Protein AF-A0AAD4LM18-F1 (afdb_monomer_lite)

Radius of gyration: 27.92 Å; chains: 1; bounding box: 75×80×88 Å

Organism: NCBI:txid416441

Sequence (311 aa):
MSSRINIARPQGPSYSPDPHGIGNSRPSATGYRAADPENPVEKLRYYAKQVEDYAEIYSQPLRPYLPAIGRFLIIVTFLEDSLRIATQWGDQLWYLHRHRSFPRGISHIFLILNVITMLVASGAVVAKRHTEYAVAGLLAVVIVQGFGYGLIFDMTFFLRNLSVIGGLFMVFSDSMISRKKLFAGIPSISENDRRKYFLLTGRVLLIFLFLGFIFQGSWSIGRAFLSLFGLVACVMVAVGFKAKWSASILVITLSIFNVAVNNWWSVHSAHPARDFLKYDFFQTLSIVGGLILLVNMGPGGLSVDEKKKTF

Structure (mmCIF, N/CA/C/O backbone):
data_AF-A0AAD4LM18-F1
#
_entry.id   AF-A0AAD4LM18-F1
#
loop_
_atom_site.group_PDB
_atom_site.id
_atom_site.type_symbol
_atom_site.label_atom_id
_atom_site.label_alt_id
_atom_site.label_comp_id
_atom_site.label_asym_id
_atom_site.label_entity_id
_atom_site.label_seq_id
_atom_site.pdbx_PDB_ins_code
_atom_site.Cartn_x
_atom_site.Cartn_y
_atom_site.Cartn_z
_atom_site.occupancy
_atom_site.B_iso_or_equiv
_atom_site.auth_seq_id
_atom_site.auth_comp_id
_atom_site.auth_asym_id
_atom_site.auth_atom_id
_atom_site.pdbx_PDB_model_num
ATOM 1 N N . MET A 1 1 ? -26.783 -58.193 55.916 1.00 43.88 1 MET A N 1
ATOM 2 C CA . MET A 1 1 ? -27.642 -57.185 55.259 1.00 43.88 1 MET A CA 1
ATOM 3 C C . MET A 1 1 ? -27.986 -56.126 56.295 1.00 43.88 1 MET A C 1
ATOM 5 O O . MET A 1 1 ? -28.664 -56.452 57.254 1.00 43.88 1 MET A O 1
ATOM 9 N N . SER A 1 2 ? -27.431 -54.916 56.180 1.00 40.69 2 SER A N 1
ATOM 10 C CA . SER A 1 2 ? -27.691 -53.809 57.113 1.00 40.69 2 SER A CA 1
ATOM 11 C C . SER A 1 2 ? -28.139 -52.599 56.298 1.00 40.69 2 SER A C 1
ATOM 13 O O . SER A 1 2 ? -27.349 -51.991 55.577 1.00 40.69 2 SER A O 1
ATOM 15 N N . SER A 1 3 ? -29.442 -52.334 56.333 1.00 41.38 3 SER A N 1
ATOM 16 C CA . SER A 1 3 ? -30.109 -51.220 55.667 1.00 41.38 3 SER A CA 1
ATOM 17 C C . SER A 1 3 ? -29.884 -49.937 56.468 1.00 41.38 3 SER A C 1
ATOM 19 O O . SER A 1 3 ? -30.432 -49.781 57.560 1.00 41.38 3 SER A O 1
ATOM 21 N N . ARG A 1 4 ? -29.081 -49.009 55.938 1.00 46.59 4 ARG A N 1
ATOM 22 C CA . ARG A 1 4 ? -28.932 -47.667 56.515 1.00 46.59 4 ARG A CA 1
ATOM 23 C C . ARG A 1 4 ? -30.137 -46.807 56.127 1.00 46.59 4 ARG A C 1
ATOM 25 O O . ARG A 1 4 ? -30.371 -46.549 54.952 1.00 46.59 4 ARG A O 1
ATOM 32 N N . ILE A 1 5 ? -30.891 -46.397 57.140 1.00 47.88 5 ILE A N 1
ATOM 33 C CA . ILE A 1 5 ? -32.038 -45.489 57.064 1.00 47.88 5 ILE A CA 1
ATOM 34 C C . ILE A 1 5 ? -31.515 -44.070 56.802 1.00 47.88 5 ILE A C 1
ATOM 36 O O . ILE A 1 5 ? -30.679 -43.569 57.553 1.00 47.88 5 ILE A O 1
ATOM 40 N N . ASN A 1 6 ? -31.995 -43.434 55.733 1.00 41.38 6 ASN A N 1
ATOM 41 C CA . ASN A 1 6 ? -31.645 -42.065 55.356 1.00 41.38 6 ASN A CA 1
ATOM 42 C C . ASN A 1 6 ? -32.705 -41.115 55.945 1.00 41.38 6 ASN A C 1
ATOM 44 O O . ASN A 1 6 ? -33.840 -41.081 55.474 1.00 41.38 6 ASN A O 1
ATOM 48 N N . ILE A 1 7 ? -32.364 -40.384 57.009 1.00 47.44 7 ILE A N 1
ATOM 49 C CA . ILE A 1 7 ? -33.263 -39.414 57.653 1.00 47.44 7 ILE A CA 1
ATOM 50 C C . ILE A 1 7 ? -33.168 -38.093 56.880 1.00 47.44 7 ILE A C 1
ATOM 52 O O . ILE A 1 7 ? -32.186 -37.361 56.995 1.00 47.44 7 ILE A O 1
ATOM 56 N N . ALA A 1 8 ? -34.186 -37.794 56.072 1.00 47.31 8 ALA A N 1
ATOM 57 C CA . ALA A 1 8 ? -34.329 -36.505 55.404 1.00 47.31 8 ALA A CA 1
ATOM 58 C C . ALA A 1 8 ? -34.698 -35.420 56.431 1.00 47.31 8 ALA A C 1
ATOM 60 O O . ALA A 1 8 ? -35.692 -35.531 57.147 1.00 47.31 8 ALA A O 1
ATOM 61 N N . ARG A 1 9 ? -33.885 -34.363 56.512 1.00 47.44 9 ARG A N 1
ATOM 62 C CA . ARG A 1 9 ? -34.144 -33.183 57.349 1.00 47.44 9 ARG A CA 1
ATOM 63 C C . ARG A 1 9 ? -35.224 -32.314 56.677 1.00 47.44 9 ARG A C 1
ATOM 65 O O . ARG A 1 9 ? -35.107 -32.085 55.472 1.00 47.44 9 ARG A O 1
ATOM 72 N N . PRO A 1 10 ? -36.242 -31.805 57.396 1.00 44.94 10 PRO A N 1
ATOM 73 C CA . PRO A 1 10 ? -37.250 -30.941 56.790 1.00 44.94 10 PRO A CA 1
ATOM 74 C C . PRO A 1 10 ? -36.626 -29.612 56.342 1.00 44.94 10 PRO A C 1
ATOM 76 O O . PRO A 1 10 ? -35.881 -28.982 57.095 1.00 44.94 10 PRO A O 1
ATOM 79 N N . GLN A 1 11 ? -36.919 -29.198 55.105 1.00 51.12 11 GLN A N 1
ATOM 80 C CA . GLN A 1 11 ? -36.594 -27.860 54.614 1.00 51.12 11 GLN A CA 1
ATOM 81 C C . GLN A 1 11 ? -37.448 -26.834 55.371 1.00 51.12 11 GLN A C 1
ATOM 83 O O . GLN A 1 11 ? -38.664 -26.988 55.473 1.00 51.12 11 GLN A O 1
ATOM 88 N N . GLY A 1 12 ? -36.801 -25.817 55.946 1.00 44.47 12 GLY A N 1
ATOM 89 C CA . GLY A 1 12 ? -37.483 -24.727 56.645 1.00 44.47 12 GLY A CA 1
ATOM 90 C C . GLY A 1 12 ? -38.334 -23.875 55.691 1.00 44.47 12 GLY A C 1
ATOM 91 O O . GLY A 1 12 ? -38.066 -23.857 54.489 1.00 44.47 12 GLY A O 1
ATOM 92 N N . PRO A 1 13 ? -39.356 -23.169 56.201 1.00 45.38 13 PRO A N 1
ATOM 93 C CA . PRO A 1 13 ? -40.290 -22.424 55.367 1.00 45.38 13 PRO A CA 1
ATOM 94 C C . PRO A 1 13 ? -39.586 -21.268 54.644 1.00 45.38 13 PRO A C 1
ATOM 96 O O . PRO A 1 13 ? -39.055 -20.349 55.266 1.00 45.38 13 PRO A O 1
ATOM 99 N N . SER A 1 14 ? -39.601 -21.314 53.312 1.00 51.94 14 SER A N 1
ATOM 100 C CA . SER A 1 14 ? -39.223 -20.201 52.444 1.00 51.94 14 SER A CA 1
ATOM 101 C C . SER A 1 14 ? -40.264 -19.088 52.563 1.00 51.94 14 SER A C 1
ATOM 103 O O . SER A 1 14 ? -41.433 -19.290 52.234 1.00 51.94 14 SER A O 1
ATOM 105 N N . TYR A 1 15 ? -39.843 -17.916 53.032 1.00 51.38 15 TYR A N 1
ATOM 106 C CA . TYR A 1 15 ? -40.671 -16.713 53.084 1.00 51.38 15 TYR A CA 1
ATOM 107 C C . TYR A 1 15 ? -41.089 -16.300 51.661 1.00 51.38 15 TYR A C 1
ATOM 109 O O . TYR A 1 15 ? -40.235 -15.982 50.834 1.00 51.38 15 TYR A O 1
ATOM 117 N N . SER A 1 16 ? -42.394 -16.330 51.371 1.00 55.28 16 SER A N 1
ATOM 118 C CA . SER A 1 16 ? -42.977 -15.846 50.113 1.00 55.28 16 SER A CA 1
ATOM 119 C C . SER A 1 16 ? -43.571 -14.451 50.347 1.00 55.28 16 SER A C 1
ATOM 121 O O . SER A 1 16 ? -44.466 -14.332 51.186 1.00 55.28 16 SER A O 1
ATOM 123 N N . PRO A 1 17 ? -43.097 -13.390 49.668 1.00 51.31 17 PRO A N 1
ATOM 124 C CA . PRO A 1 17 ? -43.467 -12.014 50.000 1.00 51.31 17 PRO A CA 1
ATOM 125 C C . PRO A 1 17 ? -44.806 -11.538 49.407 1.00 51.31 17 PRO A C 1
ATOM 127 O O . PRO A 1 17 ? -45.109 -10.355 49.519 1.00 51.31 17 PRO A O 1
ATOM 130 N N . ASP A 1 18 ? -45.622 -12.406 48.799 1.00 56.25 18 ASP A N 1
ATOM 131 C CA . ASP A 1 18 ? -46.911 -11.996 48.220 1.00 56.25 18 ASP A CA 1
ATOM 132 C C . ASP A 1 18 ? -48.030 -13.023 48.501 1.00 56.25 18 ASP A C 1
ATOM 134 O O . ASP A 1 18 ? -48.165 -14.011 47.775 1.00 56.25 18 ASP A O 1
ATOM 138 N N . PRO A 1 19 ? -48.840 -12.828 49.561 1.00 57.47 19 PRO A N 1
ATOM 139 C CA . PRO A 1 19 ? -49.933 -13.735 49.921 1.00 57.47 19 PRO A CA 1
ATOM 140 C C . PRO A 1 19 ? -51.168 -13.616 49.017 1.00 57.47 19 PRO A C 1
ATOM 142 O O . PRO A 1 19 ? -52.079 -14.434 49.137 1.00 57.47 19 PRO A O 1
ATOM 145 N N . HIS A 1 20 ? -51.240 -12.599 48.148 1.00 56.19 20 HIS A N 1
ATOM 146 C CA . HIS A 1 20 ? -52.456 -12.286 47.391 1.00 56.19 20 HIS A CA 1
ATOM 147 C C . HIS A 1 20 ? -52.293 -12.347 45.869 1.00 56.19 20 HIS A C 1
ATOM 149 O O . HIS A 1 20 ? -53.289 -12.218 45.164 1.00 56.19 20 HIS A O 1
ATOM 155 N N . GLY A 1 21 ? -51.097 -12.629 45.344 1.00 56.25 21 GLY A N 1
ATOM 156 C CA . GLY A 1 21 ? -50.918 -13.027 43.941 1.00 56.25 21 GLY A CA 1
ATOM 157 C C . GLY A 1 21 ? -51.318 -11.961 42.913 1.00 56.25 21 GLY A C 1
ATOM 158 O O . GLY A 1 21 ? -51.661 -12.303 41.783 1.00 56.25 21 GLY A O 1
ATOM 159 N N . ILE A 1 22 ? -51.278 -10.679 43.294 1.00 53.12 22 ILE A N 1
ATOM 160 C CA . ILE A 1 22 ? -51.547 -9.536 42.400 1.00 53.12 22 ILE A CA 1
ATOM 161 C C . ILE A 1 22 ? -50.226 -8.946 41.851 1.00 53.12 22 ILE A C 1
ATOM 163 O O . ILE A 1 22 ? -50.228 -8.106 40.951 1.00 53.12 22 ILE A O 1
ATOM 167 N N . GLY A 1 23 ? -49.067 -9.429 42.314 1.00 43.22 23 GLY A N 1
ATOM 168 C CA . GLY A 1 23 ? -47.763 -9.119 41.737 1.00 43.22 23 GLY A CA 1
ATOM 169 C C . GLY A 1 23 ? -47.544 -9.801 40.384 1.00 43.22 23 GLY A C 1
ATOM 170 O O . GLY A 1 23 ? -47.374 -11.013 40.296 1.00 43.22 23 GLY A O 1
ATOM 171 N N . ASN A 1 24 ? -47.507 -9.003 39.318 1.00 42.41 24 ASN A N 1
ATOM 172 C CA . ASN A 1 24 ? -47.131 -9.396 37.960 1.00 42.41 24 ASN A CA 1
ATOM 173 C C . ASN A 1 24 ? -45.793 -10.169 37.952 1.00 42.41 24 ASN A C 1
ATOM 175 O O . ASN A 1 24 ? -44.718 -9.568 37.975 1.00 42.41 24 ASN A O 1
ATOM 179 N N . SER A 1 25 ? -45.846 -11.499 37.891 1.00 45.56 25 SER A N 1
ATOM 180 C CA . SER A 1 25 ? -44.688 -12.392 37.794 1.00 45.56 25 SER A CA 1
ATOM 181 C C . SER A 1 25 ? -44.131 -12.413 36.369 1.00 45.56 25 SER A C 1
ATOM 183 O O . SER A 1 25 ? -44.039 -13.444 35.707 1.00 45.56 25 SER A O 1
ATOM 185 N N . ARG A 1 26 ? -43.706 -11.246 35.880 1.00 39.38 26 ARG A N 1
ATOM 186 C CA . ARG A 1 26 ? -42.688 -11.202 34.833 1.00 39.38 26 ARG A CA 1
ATOM 187 C C . ARG A 1 26 ? -41.338 -11.342 35.526 1.00 39.38 26 ARG A C 1
ATOM 189 O O . ARG A 1 26 ? -40.987 -10.456 36.304 1.00 39.38 26 ARG A O 1
ATOM 196 N N . PRO A 1 27 ? -40.565 -12.409 35.259 1.00 43.59 27 PRO A N 1
ATOM 197 C CA . PRO A 1 27 ? -39.180 -12.438 35.682 1.00 43.59 27 PRO A CA 1
ATOM 198 C C . PRO A 1 27 ? -38.508 -11.230 35.035 1.00 43.59 27 PRO A C 1
ATOM 200 O O . PRO A 1 27 ? -38.471 -11.108 33.808 1.00 43.59 27 PRO A O 1
ATOM 203 N N . SER A 1 28 ? -38.016 -10.312 35.855 1.00 39.72 28 SER A N 1
ATOM 204 C CA . SER A 1 28 ? -37.068 -9.296 35.436 1.00 39.72 28 SER A CA 1
ATOM 205 C C . SER A 1 28 ? -35.831 -10.021 34.904 1.00 39.72 28 SER A C 1
ATOM 207 O O . SER A 1 28 ? -34.915 -10.380 35.639 1.00 39.72 28 SER A O 1
ATOM 209 N N . ALA A 1 29 ? -35.810 -10.269 33.593 1.00 41.50 29 ALA A N 1
ATOM 210 C CA . ALA A 1 29 ? -34.705 -10.868 32.846 1.00 41.50 29 ALA A CA 1
ATOM 211 C C . ALA A 1 29 ? -33.506 -9.907 32.706 1.00 41.50 29 ALA A C 1
ATOM 213 O O . ALA A 1 29 ? -32.844 -9.841 31.677 1.00 41.50 29 ALA A O 1
ATOM 214 N N . THR A 1 30 ? -33.220 -9.156 33.763 1.00 44.81 30 THR A N 1
ATOM 215 C CA . THR A 1 30 ? -32.031 -8.324 33.943 1.00 44.81 30 THR A CA 1
ATOM 216 C C . THR A 1 30 ? -31.405 -8.673 35.284 1.00 44.81 30 THR A C 1
ATOM 218 O O . THR A 1 30 ? -31.099 -7.817 36.108 1.00 44.81 30 THR A O 1
ATOM 221 N N . GLY A 1 31 ? -31.220 -9.972 35.512 1.00 39.19 31 GLY A N 1
ATOM 222 C CA . GLY A 1 31 ? -30.202 -10.431 36.435 1.00 39.19 31 GLY A CA 1
ATOM 223 C C . GLY A 1 31 ? -28.852 -10.140 35.797 1.00 39.19 31 GLY A C 1
ATOM 224 O O . GLY A 1 31 ? -28.438 -10.842 34.875 1.00 39.19 31 GLY A O 1
ATOM 225 N N . TYR A 1 32 ? -28.158 -9.113 36.284 1.00 45.22 32 TYR A N 1
ATOM 226 C CA . TYR A 1 32 ? -26.702 -9.121 36.242 1.00 45.22 32 TYR A CA 1
ATOM 227 C C . TYR A 1 32 ? -26.264 -10.379 36.995 1.00 45.22 32 TYR A C 1
ATOM 229 O O . TYR A 1 32 ? -26.165 -10.389 38.219 1.00 45.22 32 TYR A O 1
ATOM 237 N N . ARG A 1 33 ? -26.102 -11.482 36.259 1.00 52.88 33 ARG A N 1
ATOM 238 C CA . ARG A 1 33 ? -25.494 -12.701 36.775 1.00 52.88 33 ARG A CA 1
ATOM 239 C C . ARG A 1 33 ? -24.094 -12.294 37.219 1.00 52.88 33 ARG A C 1
ATOM 241 O O . ARG A 1 33 ? -23.303 -11.846 36.390 1.00 52.88 33 ARG A O 1
ATOM 248 N N . ALA A 1 34 ? -23.833 -12.355 38.524 1.00 55.03 34 ALA A N 1
ATOM 249 C CA . ALA A 1 34 ? -22.483 -12.198 39.043 1.00 55.03 34 ALA A CA 1
ATOM 250 C C . ALA A 1 34 ? -21.591 -13.195 38.295 1.00 55.03 34 ALA A C 1
ATOM 252 O O . ALA A 1 34 ? -21.984 -14.354 38.145 1.00 55.03 34 ALA A O 1
ATOM 253 N N . ALA A 1 35 ? -20.471 -12.708 37.753 1.00 49.84 35 ALA A N 1
ATOM 254 C CA . ALA A 1 35 ? -19.548 -13.523 36.974 1.00 49.84 35 ALA A CA 1
ATOM 255 C C . ALA A 1 35 ? -19.186 -14.772 37.783 1.00 49.84 35 ALA A C 1
ATOM 257 O O . ALA A 1 35 ? -18.762 -14.658 38.933 1.00 49.84 35 ALA A O 1
ATOM 258 N N . ASP A 1 36 ? -19.411 -15.939 37.195 1.00 57.53 36 ASP A N 1
ATOM 259 C CA . ASP A 1 36 ? -19.090 -17.227 37.779 1.00 57.53 36 ASP A CA 1
ATOM 260 C C . ASP A 1 36 ? -17.569 -17.420 37.652 1.00 57.53 36 ASP A C 1
ATOM 262 O O . ASP A 1 36 ? -17.056 -17.603 36.538 1.00 57.53 36 ASP A O 1
ATOM 266 N N . PRO A 1 37 ? -16.805 -17.333 38.757 1.00 60.66 37 PRO A N 1
ATOM 267 C CA . PRO A 1 37 ? -15.346 -17.316 38.714 1.00 60.66 37 PRO A CA 1
ATOM 268 C C . PRO A 1 37 ? -14.737 -18.633 38.209 1.00 60.66 37 PRO A C 1
ATOM 270 O O . PRO A 1 37 ? -13.526 -18.685 37.976 1.00 60.66 37 PRO A O 1
ATOM 273 N N . GLU A 1 38 ? -15.533 -19.685 38.002 1.00 64.69 38 GLU A N 1
ATOM 274 C CA . GLU A 1 38 ? -15.064 -20.991 37.531 1.00 64.69 38 GLU A CA 1
ATOM 275 C C . GLU A 1 38 ? -15.365 -21.270 36.050 1.00 64.69 38 GLU A C 1
ATOM 277 O O . GLU A 1 38 ? -14.834 -22.230 35.488 1.00 64.69 38 GLU A O 1
ATOM 282 N N . ASN A 1 39 ? -16.130 -20.414 35.360 1.00 76.12 39 ASN A N 1
ATOM 283 C CA . ASN A 1 39 ? -16.463 -20.653 33.958 1.00 76.12 39 ASN A CA 1
ATOM 284 C C . ASN A 1 39 ? -15.296 -20.243 33.024 1.00 76.12 39 ASN A C 1
ATOM 286 O O . ASN A 1 39 ? -14.951 -19.056 32.943 1.00 76.12 39 ASN A O 1
ATOM 290 N N . PRO A 1 40 ? -14.686 -21.177 32.262 1.00 73.81 40 PRO A N 1
ATOM 291 C CA . PRO A 1 40 ? -13.537 -20.877 31.400 1.00 73.81 40 PRO A CA 1
ATOM 292 C C . PRO A 1 40 ? -13.864 -19.845 30.311 1.00 73.81 40 PRO A C 1
ATOM 294 O O . PRO A 1 40 ? -12.996 -19.070 29.905 1.00 73.81 40 PRO A O 1
ATOM 297 N N . VAL A 1 41 ? -15.126 -19.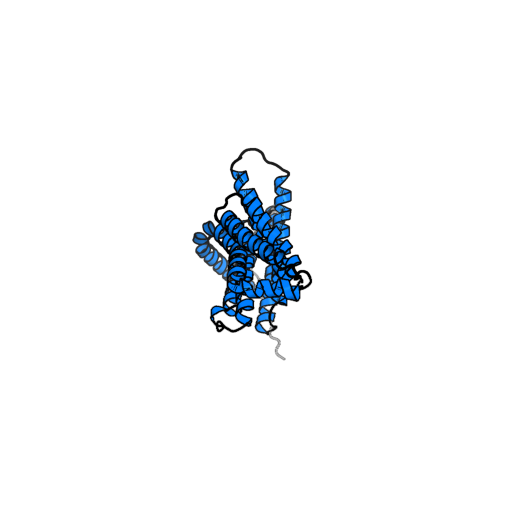777 29.873 1.00 75.75 41 VAL A N 1
ATOM 298 C CA . VAL A 1 41 ? -15.585 -18.798 28.880 1.00 75.75 41 VAL A CA 1
ATOM 299 C C . VAL A 1 41 ? -15.641 -17.389 29.474 1.00 75.75 41 VAL A C 1
ATOM 301 O O . VAL A 1 41 ? -15.335 -16.419 28.780 1.00 75.75 41 VAL A O 1
ATOM 304 N N . GLU A 1 42 ? -15.992 -17.248 30.752 1.00 76.50 42 GLU A N 1
ATOM 305 C CA . GLU A 1 42 ? -16.042 -15.943 31.422 1.00 76.50 42 GLU A CA 1
ATOM 306 C C . GLU A 1 42 ? -14.645 -15.420 31.756 1.00 76.50 42 GLU A C 1
ATOM 308 O O . GLU A 1 42 ? -14.382 -14.238 31.532 1.00 76.50 42 GLU A O 1
ATOM 313 N N . LYS A 1 43 ? -13.708 -16.299 32.140 1.00 78.31 43 LYS A N 1
ATOM 314 C CA . LYS A 1 43 ? -12.282 -15.940 32.245 1.00 78.31 43 LYS A CA 1
ATOM 315 C C . LYS A 1 43 ? -11.722 -15.456 30.911 1.00 78.31 43 LYS A C 1
ATOM 317 O O . LYS A 1 43 ? -11.108 -14.394 30.860 1.00 78.31 43 LYS A O 1
ATOM 322 N N . LEU A 1 44 ? -11.982 -16.179 29.817 1.00 76.00 44 LEU A N 1
ATOM 323 C CA . LEU A 1 44 ? -11.574 -15.757 28.471 1.00 76.00 44 LEU A CA 1
ATOM 324 C C . LEU A 1 44 ? -12.161 -14.392 28.093 1.00 76.00 44 LEU A C 1
ATOM 326 O O . LEU A 1 44 ? -11.454 -13.561 27.530 1.00 76.00 44 LEU A O 1
ATOM 330 N N . ARG A 1 45 ? -13.430 -14.131 28.431 1.00 74.94 45 ARG A N 1
ATOM 331 C CA . ARG A 1 45 ? -14.062 -12.821 28.205 1.00 74.94 45 ARG A CA 1
ATOM 332 C C . ARG A 1 45 ? -13.430 -11.719 29.049 1.00 74.94 45 ARG A C 1
ATOM 334 O O . ARG A 1 45 ? -13.241 -10.623 28.531 1.00 74.94 45 ARG A O 1
ATOM 341 N N . TYR A 1 46 ? -13.103 -12.000 30.308 1.00 78.94 46 TYR A N 1
ATOM 342 C CA . TYR A 1 46 ? -12.437 -11.053 31.197 1.00 78.94 46 TYR A CA 1
ATOM 343 C C . TYR A 1 46 ? -11.047 -10.678 30.671 1.00 78.94 46 TYR A C 1
ATOM 345 O O . TYR A 1 46 ? -10.774 -9.495 30.484 1.00 78.94 46 TYR A O 1
ATOM 353 N N . TYR A 1 47 ? -10.213 -11.666 30.329 1.00 78.38 47 TYR A N 1
ATOM 354 C CA . TYR A 1 47 ? -8.898 -11.413 29.733 1.00 78.38 47 TYR A CA 1
ATOM 355 C C . TYR A 1 47 ? -9.004 -10.698 28.385 1.00 78.38 47 TYR A C 1
ATOM 357 O O . TYR A 1 47 ? -8.257 -9.757 28.135 1.00 78.38 47 TYR A O 1
ATOM 365 N N . ALA A 1 48 ? -9.957 -11.089 27.531 1.00 75.69 48 ALA A N 1
ATOM 366 C CA . ALA A 1 48 ? -10.191 -10.406 26.262 1.00 75.69 48 ALA A CA 1
ATOM 367 C C . ALA A 1 48 ? -10.554 -8.930 26.471 1.00 75.69 48 ALA A C 1
ATOM 369 O O . ALA A 1 48 ? -10.021 -8.081 25.764 1.00 75.69 48 ALA A O 1
ATOM 370 N N . LYS A 1 49 ? -11.405 -8.626 27.462 1.00 78.62 49 LYS A N 1
ATOM 371 C CA . LYS A 1 49 ? -11.783 -7.252 27.813 1.00 78.62 49 LYS A CA 1
ATOM 372 C C . LYS A 1 49 ? -10.599 -6.461 28.369 1.00 78.62 49 LYS A C 1
ATOM 374 O O . LYS A 1 49 ? -10.391 -5.326 27.973 1.00 78.62 49 LYS A O 1
ATOM 379 N N . GLN A 1 50 ? -9.787 -7.081 29.221 1.00 81.06 50 GLN A N 1
ATOM 380 C CA . GLN A 1 50 ? -8.600 -6.448 29.788 1.00 81.06 50 GLN A CA 1
ATOM 381 C C . GLN A 1 50 ? -7.566 -6.097 28.704 1.00 81.06 50 GLN A C 1
ATOM 383 O O . GLN A 1 50 ? -7.019 -4.996 28.691 1.00 81.06 50 GLN A O 1
ATOM 388 N N . VAL A 1 51 ? -7.328 -7.009 27.756 1.00 78.12 51 VAL A N 1
ATOM 389 C CA . VAL A 1 51 ? -6.492 -6.744 26.574 1.00 78.12 51 VAL A CA 1
ATOM 390 C C . VAL A 1 51 ? -7.103 -5.636 25.712 1.00 78.12 51 VAL A C 1
ATOM 392 O O . VAL A 1 51 ? -6.366 -4.806 25.180 1.00 78.12 51 VAL A O 1
ATOM 395 N N . GLU A 1 52 ? -8.432 -5.598 25.598 1.00 70.94 52 GLU A N 1
ATOM 396 C CA . GLU A 1 52 ? -9.157 -4.550 24.879 1.00 70.94 52 GLU A CA 1
ATOM 397 C C . GLU A 1 52 ? -8.950 -3.166 25.515 1.00 70.94 52 GLU A C 1
ATOM 399 O O . GLU A 1 52 ? -8.559 -2.226 24.820 1.00 70.94 52 GLU A O 1
ATOM 404 N N . ASP A 1 53 ? -9.069 -3.064 26.837 1.00 78.50 53 ASP A N 1
ATOM 405 C CA . ASP A 1 53 ? -8.854 -1.819 27.575 1.00 78.50 53 ASP A CA 1
ATOM 406 C C . ASP A 1 53 ? -7.400 -1.323 27.435 1.00 78.50 53 ASP A C 1
ATOM 408 O O . ASP A 1 53 ? -7.160 -0.145 27.154 1.00 78.50 53 ASP A O 1
ATOM 412 N N . TYR A 1 54 ? -6.410 -2.220 27.539 1.00 78.44 54 TYR A N 1
ATOM 413 C CA . TYR A 1 54 ? -5.003 -1.854 27.337 1.00 78.44 54 TYR A CA 1
ATOM 414 C C . TYR A 1 54 ? -4.723 -1.387 25.909 1.00 78.44 54 TYR A C 1
ATOM 416 O O . TYR A 1 54 ? -4.092 -0.347 25.706 1.00 78.44 54 TYR A O 1
ATOM 424 N N . ALA A 1 55 ? -5.196 -2.124 24.905 1.00 69.94 55 ALA A N 1
ATOM 425 C CA . ALA A 1 55 ? -5.006 -1.740 23.514 1.00 69.94 55 ALA A CA 1
ATOM 426 C C . ALA A 1 55 ? -5.702 -0.406 23.190 1.00 69.94 55 ALA A C 1
ATOM 428 O O . ALA A 1 55 ? -5.158 0.391 22.422 1.00 69.94 55 ALA A O 1
ATOM 429 N N . GLU A 1 56 ? -6.850 -0.104 23.806 1.00 73.12 56 GLU A N 1
ATOM 430 C CA . GLU A 1 56 ? -7.493 1.203 23.681 1.00 73.12 56 GLU A CA 1
ATOM 431 C C . GLU A 1 56 ? -6.595 2.318 24.233 1.00 73.12 56 GLU A C 1
ATOM 433 O O . GLU A 1 56 ? -6.316 3.263 23.487 1.00 73.12 56 GLU A O 1
ATOM 438 N N . ILE A 1 57 ? -6.066 2.167 25.452 1.00 78.56 57 ILE A N 1
ATOM 439 C CA . ILE A 1 57 ? -5.155 3.132 26.093 1.00 78.56 57 ILE A CA 1
ATOM 440 C C . ILE A 1 57 ? -3.927 3.403 25.213 1.00 78.56 57 ILE A C 1
ATOM 442 O O . ILE A 1 57 ? -3.630 4.559 24.907 1.00 78.56 57 ILE A O 1
ATOM 446 N N . TYR A 1 58 ? -3.251 2.355 24.733 1.00 75.50 58 TYR A N 1
ATOM 447 C CA . TYR A 1 58 ? -2.057 2.515 23.895 1.00 75.50 58 TYR A CA 1
ATOM 448 C C . TYR A 1 58 ? -2.370 3.050 22.489 1.00 75.50 58 TYR A C 1
ATOM 450 O O . TYR A 1 58 ? -1.531 3.713 21.877 1.00 75.50 58 TYR A O 1
ATOM 458 N N . SER A 1 59 ? -3.577 2.810 21.966 1.00 69.50 59 SER A N 1
ATOM 459 C CA . SER A 1 59 ? -3.980 3.311 20.645 1.00 69.50 59 SER A CA 1
ATOM 460 C C . SER A 1 59 ? -4.323 4.804 20.633 1.00 69.50 59 SER A C 1
ATOM 462 O O . SER A 1 59 ? -4.195 5.435 19.583 1.00 69.50 59 SER A O 1
ATOM 464 N N . GLN A 1 60 ? -4.757 5.384 21.761 1.00 74.38 60 GLN A N 1
ATOM 465 C CA . GLN A 1 60 ? -5.208 6.781 21.848 1.00 74.38 60 GLN A CA 1
ATOM 466 C C . GLN A 1 60 ? -4.238 7.810 21.236 1.00 74.38 60 GLN A C 1
ATOM 468 O O . GLN A 1 60 ? -4.695 8.590 20.396 1.00 74.38 60 GLN A O 1
ATOM 473 N N . PRO A 1 61 ? -2.929 7.814 21.554 1.00 79.31 61 PRO A N 1
ATOM 474 C CA . PRO A 1 61 ? -1.990 8.783 20.981 1.00 79.31 61 PRO A CA 1
ATOM 475 C C . PRO A 1 61 ? -1.749 8.591 19.476 1.00 79.31 61 PRO A C 1
ATOM 477 O O . PRO A 1 61 ? -1.436 9.547 18.768 1.00 79.31 61 PRO A O 1
ATOM 480 N N . LEU A 1 62 ? -1.926 7.372 18.958 1.00 74.19 62 LEU A N 1
ATOM 481 C CA . LEU A 1 62 ? -1.747 7.052 17.539 1.00 74.19 62 LEU A CA 1
ATOM 482 C C . LEU A 1 62 ? -2.972 7.417 16.688 1.00 74.19 62 LEU A C 1
ATOM 484 O O . LEU A 1 62 ? -2.815 7.710 15.499 1.00 74.19 62 LEU A O 1
ATOM 488 N N . ARG A 1 63 ? -4.181 7.446 17.275 1.00 75.19 63 ARG A N 1
ATOM 489 C CA . ARG A 1 63 ? -5.462 7.679 16.570 1.00 75.19 63 ARG A CA 1
ATOM 490 C C . ARG A 1 63 ? -5.462 8.883 15.615 1.00 75.19 63 ARG A C 1
ATOM 492 O O . ARG A 1 63 ? -5.938 8.703 14.491 1.00 75.19 63 ARG A O 1
ATOM 499 N N . PRO A 1 64 ? -4.934 10.069 15.980 1.00 80.88 64 PRO A N 1
ATOM 500 C CA . PRO A 1 64 ? -4.928 11.231 15.087 1.00 80.88 64 PRO A CA 1
ATOM 501 C C . PRO A 1 64 ? -4.088 11.021 13.819 1.00 80.88 64 PRO A C 1
ATOM 503 O O . PRO A 1 64 ? -4.406 11.568 12.764 1.00 80.88 64 PRO A O 1
ATOM 506 N N . TYR A 1 65 ? -3.041 10.198 13.908 1.00 82.50 65 TYR A N 1
ATOM 507 C CA . TYR A 1 65 ? -2.091 9.957 12.823 1.00 82.50 65 TYR A CA 1
ATOM 508 C C . TYR A 1 65 ? -2.449 8.738 11.969 1.00 82.50 65 TYR A C 1
ATOM 510 O O . TYR A 1 65 ? -2.001 8.655 10.827 1.00 82.50 65 TYR A O 1
ATOM 518 N N . LEU A 1 66 ? -3.311 7.833 12.453 1.00 79.94 66 LEU A N 1
ATOM 519 C CA . LEU A 1 66 ? -3.744 6.638 11.714 1.00 79.94 66 LEU A CA 1
ATOM 520 C C . LEU A 1 66 ? -4.219 6.916 10.272 1.00 79.94 66 LEU A C 1
ATOM 522 O O . LEU A 1 66 ? -3.795 6.180 9.382 1.00 79.94 66 LEU A O 1
ATOM 526 N N . PRO A 1 67 ? -5.027 7.958 9.967 1.00 80.44 67 PRO A N 1
ATOM 527 C CA . PRO A 1 67 ? -5.420 8.221 8.585 1.00 80.44 67 PRO A CA 1
ATOM 528 C C . PRO A 1 67 ? -4.265 8.694 7.696 1.00 80.44 67 PRO A C 1
ATOM 530 O O . PRO A 1 67 ? -4.312 8.514 6.480 1.00 80.44 67 PRO A O 1
ATOM 533 N N . ALA A 1 68 ? -3.258 9.354 8.268 1.00 82.62 68 ALA A N 1
ATOM 534 C CA . ALA A 1 68 ? -2.073 9.784 7.532 1.00 82.62 68 ALA A CA 1
ATOM 535 C C . ALA A 1 68 ? -1.132 8.597 7.289 1.00 82.62 68 ALA A C 1
ATOM 537 O O . ALA A 1 68 ? -0.686 8.402 6.162 1.00 82.62 68 ALA A O 1
ATOM 538 N N . ILE A 1 69 ? -0.924 7.762 8.313 1.00 84.44 69 ILE A N 1
ATOM 539 C CA . ILE A 1 69 ? -0.147 6.521 8.226 1.00 84.44 69 ILE A CA 1
ATOM 540 C C . ILE A 1 69 ? -0.773 5.587 7.190 1.00 84.44 69 ILE A C 1
ATOM 542 O O . ILE A 1 69 ? -0.081 5.137 6.286 1.00 84.44 69 ILE A O 1
ATOM 546 N N . GLY A 1 70 ? -2.087 5.353 7.254 1.00 81.75 70 GLY A N 1
ATOM 547 C CA . GLY A 1 70 ? -2.776 4.472 6.313 1.00 81.75 70 GLY A CA 1
ATOM 548 C C . GLY A 1 70 ? -2.653 4.935 4.858 1.00 81.75 70 GLY A C 1
ATOM 549 O O . GLY A 1 70 ? -2.316 4.141 3.984 1.00 81.75 70 GLY A O 1
ATOM 550 N N . ARG A 1 71 ? -2.820 6.242 4.602 1.00 85.50 71 ARG A N 1
ATOM 551 C CA . ARG A 1 71 ? -2.560 6.840 3.280 1.00 85.50 71 ARG A CA 1
ATOM 552 C C . ARG A 1 71 ? -1.113 6.642 2.839 1.00 85.50 71 ARG A C 1
ATOM 554 O O . ARG A 1 71 ? -0.883 6.204 1.719 1.00 85.50 71 ARG A O 1
ATOM 561 N N . PHE A 1 72 ? -0.152 6.964 3.701 1.00 87.88 72 PHE A N 1
ATOM 562 C CA . PHE A 1 72 ? 1.268 6.846 3.383 1.00 87.88 72 PHE A CA 1
ATOM 563 C C . PHE A 1 72 ? 1.654 5.405 3.043 1.00 87.88 72 PHE A C 1
ATOM 565 O O . PHE A 1 72 ? 2.307 5.179 2.031 1.00 87.88 72 PHE A O 1
ATOM 572 N N . LEU A 1 73 ? 1.187 4.431 3.827 1.00 85.31 73 LEU A N 1
ATOM 573 C CA . LEU A 1 73 ? 1.429 3.013 3.576 1.00 85.31 73 LEU A CA 1
ATOM 574 C C . LEU A 1 73 ? 0.822 2.537 2.250 1.00 85.31 73 LEU A C 1
ATOM 576 O O . LEU A 1 73 ? 1.399 1.675 1.604 1.00 85.31 73 LEU A O 1
ATOM 580 N N . ILE A 1 74 ? -0.296 3.106 1.797 1.00 85.06 74 ILE A N 1
ATOM 581 C CA . ILE A 1 74 ? -0.828 2.801 0.459 1.00 85.06 74 ILE A CA 1
ATOM 582 C C . ILE A 1 74 ? 0.073 3.404 -0.622 1.00 85.06 74 ILE A C 1
ATOM 584 O O . ILE A 1 74 ? 0.435 2.739 -1.586 1.00 85.06 74 ILE A O 1
ATOM 588 N N . ILE A 1 75 ? 0.494 4.654 -0.443 1.00 89.62 75 ILE A N 1
ATOM 589 C CA . ILE A 1 75 ? 1.281 5.406 -1.429 1.00 89.62 75 ILE A CA 1
ATOM 590 C C . ILE A 1 75 ? 2.717 4.878 -1.553 1.00 89.62 75 ILE A C 1
ATOM 592 O O . ILE A 1 75 ? 3.299 4.928 -2.635 1.00 89.62 75 ILE A O 1
ATOM 596 N N . VAL A 1 76 ? 3.291 4.337 -0.475 1.00 89.19 76 VAL A N 1
ATOM 597 C CA . VAL A 1 76 ? 4.683 3.864 -0.460 1.00 89.19 76 VAL A CA 1
ATOM 598 C C . VAL A 1 76 ? 4.935 2.772 -1.501 1.00 89.19 76 VAL A C 1
ATOM 600 O O . VAL A 1 76 ? 6.045 2.687 -2.009 1.00 89.19 76 VAL A O 1
ATOM 603 N N . THR A 1 77 ? 3.916 1.988 -1.882 1.00 87.88 77 THR A N 1
ATOM 604 C CA . THR A 1 77 ? 4.049 1.011 -2.980 1.00 87.88 77 THR A CA 1
ATOM 605 C C . THR A 1 77 ? 4.368 1.664 -4.318 1.00 87.88 77 THR A C 1
ATOM 607 O O . THR A 1 77 ? 5.225 1.170 -5.041 1.00 87.88 77 THR A O 1
ATOM 610 N N . PHE A 1 78 ? 3.738 2.796 -4.628 1.00 90.94 78 PHE A N 1
ATOM 611 C CA . PHE A 1 78 ? 4.008 3.553 -5.851 1.00 90.94 78 PHE A CA 1
ATOM 612 C C . PHE A 1 78 ? 5.350 4.276 -5.792 1.00 90.94 78 PHE A C 1
ATOM 614 O O . PHE A 1 78 ? 6.056 4.354 -6.794 1.00 90.94 78 PHE A O 1
ATOM 621 N N . LEU A 1 79 ? 5.727 4.782 -4.614 1.00 91.38 79 LEU A N 1
ATOM 622 C CA . LEU A 1 79 ? 7.051 5.370 -4.416 1.00 91.38 79 LEU A CA 1
ATOM 623 C C . LEU A 1 79 ? 8.151 4.320 -4.603 1.00 91.38 79 LEU A C 1
ATOM 625 O O . LEU A 1 79 ? 9.123 4.576 -5.310 1.00 91.38 79 LEU A O 1
ATOM 629 N N . GLU A 1 80 ? 7.980 3.128 -4.034 1.00 91.19 80 GLU A N 1
ATOM 630 C CA . GLU A 1 80 ? 8.920 2.024 -4.211 1.00 91.19 80 GLU A CA 1
ATOM 631 C C . GLU A 1 80 ? 8.994 1.560 -5.664 1.00 91.19 80 GLU A C 1
ATOM 633 O O . GLU A 1 80 ? 10.101 1.423 -6.175 1.00 91.19 80 GLU A O 1
ATOM 638 N N . ASP A 1 81 ? 7.857 1.400 -6.348 1.00 89.06 81 ASP A N 1
ATOM 639 C CA . ASP A 1 81 ? 7.830 1.013 -7.761 1.00 89.06 81 ASP A CA 1
ATOM 640 C C . ASP A 1 81 ? 8.499 2.070 -8.650 1.00 89.06 81 ASP A C 1
ATOM 642 O O . ASP A 1 81 ? 9.332 1.750 -9.496 1.00 89.06 81 ASP A O 1
ATOM 646 N N . SER A 1 82 ? 8.227 3.355 -8.402 1.00 92.31 82 SER A N 1
ATOM 647 C CA . SER A 1 82 ? 8.886 4.444 -9.127 1.00 92.31 82 SER A CA 1
ATOM 648 C C . SER A 1 82 ? 10.406 4.434 -8.932 1.00 92.31 82 SER A C 1
ATOM 650 O O . SER A 1 82 ? 11.152 4.600 -9.899 1.00 92.31 82 SER A O 1
ATOM 652 N N . LEU A 1 83 ? 10.874 4.160 -7.707 1.00 92.19 83 LEU A N 1
ATOM 653 C CA . LEU A 1 83 ? 12.294 4.025 -7.398 1.00 92.19 83 LEU A CA 1
ATOM 654 C C . LEU A 1 83 ? 12.887 2.783 -8.072 1.00 92.19 83 LEU A C 1
ATOM 656 O O . LEU A 1 83 ? 13.962 2.859 -8.663 1.00 92.19 83 LEU A O 1
ATOM 660 N N . ARG A 1 84 ? 12.186 1.649 -8.022 1.00 89.69 84 ARG A N 1
ATOM 661 C CA . ARG A 1 84 ? 12.604 0.402 -8.662 1.00 89.69 84 ARG A CA 1
ATOM 662 C C . ARG A 1 84 ? 12.786 0.594 -10.165 1.00 89.69 84 ARG A C 1
ATOM 664 O O . ARG A 1 84 ? 13.876 0.332 -10.659 1.00 89.69 84 ARG A O 1
ATOM 671 N N . ILE A 1 85 ? 11.789 1.139 -10.867 1.00 90.88 85 ILE A N 1
ATOM 672 C CA . ILE A 1 85 ? 11.877 1.418 -12.311 1.00 90.88 85 ILE A CA 1
ATOM 673 C C . ILE A 1 85 ? 13.029 2.384 -12.620 1.00 90.88 85 ILE A C 1
ATOM 675 O O . ILE A 1 85 ? 13.748 2.176 -13.595 1.00 90.88 85 ILE A O 1
ATOM 679 N N . ALA A 1 86 ? 13.236 3.414 -11.794 1.00 91.69 86 ALA A N 1
ATOM 680 C CA . ALA A 1 86 ? 14.331 4.363 -11.988 1.00 91.69 86 ALA A CA 1
ATOM 681 C C . ALA A 1 86 ? 15.716 3.712 -11.804 1.00 91.69 86 ALA A C 1
ATOM 683 O O . ALA A 1 86 ? 16.627 3.969 -12.587 1.00 91.69 86 ALA A O 1
ATOM 684 N N . THR A 1 87 ? 15.876 2.856 -10.792 1.00 90.19 87 THR A N 1
ATOM 685 C CA . THR A 1 87 ? 17.155 2.182 -10.493 1.00 90.19 87 THR A CA 1
ATOM 686 C C . THR A 1 87 ? 17.459 1.006 -11.424 1.00 90.19 87 THR A C 1
ATOM 688 O O . THR A 1 87 ? 18.619 0.781 -11.754 1.00 90.19 87 THR A O 1
ATOM 691 N N . GLN A 1 88 ? 16.436 0.291 -11.893 1.00 89.88 88 GLN A N 1
ATOM 692 C CA . GLN A 1 88 ? 16.546 -0.880 -12.773 1.00 89.88 88 GLN A CA 1
ATOM 693 C C . GLN A 1 88 ? 16.166 -0.544 -14.220 1.00 89.88 88 GLN A C 1
ATOM 695 O O . GLN A 1 88 ? 15.625 -1.375 -14.949 1.00 89.88 88 GLN A O 1
ATOM 700 N N . TRP A 1 89 ? 16.429 0.694 -14.649 1.00 90.25 89 TRP A N 1
ATOM 701 C CA . TRP A 1 89 ? 15.962 1.223 -15.932 1.00 90.25 89 TRP A CA 1
ATOM 702 C C . TRP A 1 89 ? 16.308 0.322 -17.124 1.00 90.25 89 TRP A C 1
ATOM 704 O O . TRP A 1 89 ? 15.456 0.059 -17.972 1.00 90.25 89 TRP A O 1
ATOM 714 N N . GLY A 1 90 ? 17.550 -0.173 -17.175 1.00 89.25 90 GLY A N 1
ATOM 715 C CA . GLY A 1 90 ? 18.029 -1.042 -18.252 1.00 89.25 90 GLY A CA 1
ATOM 716 C C . GLY A 1 90 ? 17.252 -2.355 -18.348 1.00 89.25 90 GLY A C 1
ATOM 717 O O . GLY A 1 90 ? 16.815 -2.724 -19.439 1.00 89.25 90 GLY A O 1
ATOM 718 N N . ASP A 1 91 ? 17.009 -3.006 -17.211 1.00 87.56 91 ASP A N 1
ATOM 719 C CA . ASP A 1 91 ? 16.307 -4.292 -17.147 1.00 87.56 91 ASP A CA 1
ATOM 720 C C . ASP A 1 91 ? 14.834 -4.149 -17.547 1.00 87.56 91 ASP A C 1
ATOM 722 O O . ASP A 1 91 ? 14.307 -4.958 -18.316 1.00 87.56 91 ASP A O 1
ATOM 726 N N . GLN A 1 92 ? 14.179 -3.071 -17.100 1.00 88.50 92 GLN A N 1
ATOM 727 C CA . GLN A 1 92 ? 12.788 -2.775 -17.462 1.00 88.50 92 GLN A CA 1
ATOM 728 C C . GLN A 1 92 ? 12.639 -2.517 -18.963 1.00 88.50 92 GLN A C 1
ATOM 730 O O . GLN A 1 92 ? 11.716 -3.017 -19.616 1.00 88.50 92 GLN A O 1
ATOM 735 N N . LEU A 1 93 ? 13.572 -1.754 -19.532 1.00 90.12 93 LEU A N 1
ATOM 736 C CA . LEU A 1 93 ? 13.573 -1.447 -20.953 1.00 90.12 93 LEU A CA 1
ATOM 737 C C . LEU A 1 93 ? 13.825 -2.705 -21.795 1.00 90.12 93 LEU A C 1
ATOM 739 O O . LEU A 1 93 ? 13.127 -2.936 -22.785 1.00 90.12 93 LEU A O 1
ATOM 743 N N . TRP A 1 94 ? 14.774 -3.542 -21.364 1.00 89.25 94 TRP A N 1
ATOM 744 C CA . TRP A 1 94 ? 15.068 -4.823 -21.996 1.00 89.25 94 TRP A CA 1
ATOM 745 C C . TRP A 1 94 ? 13.853 -5.753 -21.970 1.00 89.25 94 TRP A C 1
ATOM 747 O O . TRP A 1 94 ? 13.512 -6.326 -23.005 1.00 89.25 94 TRP A O 1
ATOM 757 N N . TYR A 1 95 ? 13.147 -5.854 -20.839 1.00 86.88 95 TYR A N 1
ATOM 758 C CA . TYR A 1 95 ? 11.934 -6.665 -20.725 1.00 86.88 95 TYR A CA 1
ATOM 759 C C . TYR A 1 95 ? 10.837 -6.186 -21.688 1.00 86.88 95 TYR A C 1
ATOM 761 O O . TYR A 1 95 ? 10.257 -6.982 -22.435 1.00 86.88 95 TYR A O 1
ATOM 769 N N . LEU A 1 96 ? 10.586 -4.875 -21.737 1.00 87.38 96 LEU A N 1
ATOM 770 C CA . LEU A 1 96 ? 9.579 -4.295 -22.627 1.00 87.38 96 LEU A CA 1
ATOM 771 C C . LEU A 1 96 ? 9.932 -4.493 -24.109 1.00 87.38 96 LEU A C 1
ATOM 773 O O . LEU A 1 96 ? 9.062 -4.846 -24.905 1.00 87.38 96 LEU A O 1
ATOM 777 N N . HIS A 1 97 ? 11.198 -4.324 -24.496 1.00 87.19 97 HIS A N 1
ATOM 778 C CA . HIS A 1 97 ? 11.631 -4.540 -25.883 1.00 87.19 97 HIS A CA 1
ATOM 779 C C . HIS A 1 97 ? 11.629 -6.013 -26.265 1.00 87.19 97 HIS A C 1
ATOM 781 O O . HIS A 1 97 ? 11.099 -6.380 -27.311 1.00 87.19 97 HIS A O 1
ATOM 787 N N . ARG A 1 98 ? 12.246 -6.862 -25.441 1.00 86.00 98 ARG A N 1
ATOM 788 C CA . ARG A 1 98 ? 12.545 -8.246 -25.810 1.00 86.00 98 ARG A CA 1
ATOM 789 C C . ARG A 1 98 ? 11.372 -9.182 -25.570 1.00 86.00 98 ARG A C 1
ATOM 791 O O . ARG A 1 98 ? 11.171 -10.090 -26.370 1.00 86.00 98 ARG A O 1
ATOM 798 N N . HIS A 1 99 ? 10.630 -8.968 -24.488 1.00 84.00 99 HIS A N 1
ATOM 799 C CA . HIS A 1 99 ? 9.547 -9.847 -24.051 1.00 84.00 99 HIS A CA 1
ATOM 800 C C . HIS A 1 99 ? 8.171 -9.330 -24.481 1.00 84.00 99 HIS A C 1
ATOM 802 O O . HIS A 1 99 ? 7.301 -10.113 -24.856 1.00 84.00 99 HIS A O 1
ATOM 808 N N . ARG A 1 100 ? 7.967 -8.006 -24.462 1.00 85.12 100 ARG A N 1
ATOM 809 C CA . ARG A 1 100 ? 6.688 -7.376 -24.841 1.00 85.12 100 ARG A CA 1
ATOM 810 C C . ARG A 1 100 ? 6.680 -6.795 -26.255 1.00 85.12 100 ARG A C 1
ATOM 812 O O . ARG A 1 100 ? 5.631 -6.355 -26.710 1.00 85.12 100 ARG A O 1
ATOM 819 N N . SER A 1 101 ? 7.811 -6.835 -26.964 1.00 84.94 101 SER A N 1
ATOM 820 C CA . SER A 1 101 ? 7.959 -6.316 -28.333 1.00 84.94 101 SER A CA 1
ATOM 821 C C . SER A 1 101 ? 7.598 -4.830 -28.478 1.00 84.94 101 SER A C 1
ATOM 823 O O . SER A 1 101 ? 7.104 -4.400 -29.520 1.00 84.94 101 SER A O 1
ATOM 825 N N . PHE A 1 102 ? 7.837 -4.022 -27.437 1.00 83.38 102 PHE A N 1
ATOM 826 C CA . PHE A 1 102 ? 7.595 -2.581 -27.499 1.00 83.38 102 PHE A CA 1
ATOM 827 C C . PHE A 1 102 ? 8.578 -1.892 -28.462 1.00 83.38 102 PHE A C 1
ATOM 829 O O . PHE A 1 102 ? 9.781 -2.169 -28.413 1.00 83.38 102 PHE A O 1
ATOM 836 N N . PRO A 1 103 ? 8.114 -0.926 -29.278 1.00 86.06 103 PRO A N 1
ATOM 837 C CA . PRO A 1 103 ? 8.996 -0.081 -30.076 1.00 86.06 103 PRO A CA 1
ATOM 838 C C . PRO A 1 103 ? 9.948 0.733 -29.197 1.00 86.06 103 PRO A C 1
ATOM 840 O O . PRO A 1 103 ? 9.553 1.237 -28.141 1.00 86.06 103 PRO A O 1
ATOM 843 N N . ARG A 1 104 ? 11.191 0.919 -29.666 1.00 74.00 104 ARG A N 1
ATOM 844 C CA . ARG A 1 104 ? 12.296 1.465 -28.857 1.00 74.00 104 ARG A CA 1
ATOM 845 C C . ARG A 1 104 ? 11.973 2.786 -28.154 1.00 74.00 104 ARG A C 1
ATOM 847 O O . ARG A 1 104 ? 12.307 2.929 -26.989 1.00 74.00 104 ARG A O 1
ATOM 854 N N . GLY A 1 105 ? 11.292 3.721 -28.819 1.00 81.00 105 GLY A N 1
ATOM 855 C CA . GLY A 1 105 ? 10.923 5.018 -28.230 1.00 81.00 105 GLY A CA 1
ATOM 856 C C . GLY A 1 105 ? 9.699 4.979 -27.306 1.00 81.00 105 GLY A C 1
ATOM 857 O O . GLY A 1 105 ? 9.642 5.717 -26.324 1.00 81.00 105 GLY A O 1
ATOM 858 N N . ILE A 1 106 ? 8.739 4.089 -27.575 1.00 87.19 106 ILE A N 1
ATOM 859 C CA . ILE A 1 106 ? 7.487 4.012 -26.807 1.00 87.19 106 ILE A CA 1
ATOM 860 C C . ILE A 1 106 ? 7.749 3.469 -25.403 1.00 87.19 106 ILE A C 1
ATOM 862 O O . ILE A 1 106 ? 7.157 3.963 -24.449 1.00 87.19 106 ILE A O 1
ATOM 866 N N . SER A 1 107 ? 8.663 2.507 -25.244 1.00 87.94 107 SER A N 1
ATOM 867 C CA . SER A 1 107 ? 9.009 1.979 -23.917 1.00 87.94 107 SER A CA 1
ATOM 868 C C . SER A 1 107 ? 9.625 3.045 -23.005 1.00 87.94 107 SER A C 1
ATOM 870 O O . SER A 1 107 ? 9.293 3.090 -21.826 1.00 87.94 107 SER A O 1
ATOM 872 N N . HIS A 1 108 ? 10.484 3.929 -23.533 1.00 89.88 108 HIS A N 1
ATOM 873 C CA . HIS A 1 108 ? 11.070 5.018 -22.750 1.00 89.88 108 HIS A CA 1
ATOM 874 C C . HIS A 1 108 ? 9.988 5.988 -22.289 1.00 89.88 108 HIS A C 1
ATOM 876 O O . HIS A 1 108 ? 9.892 6.273 -21.100 1.00 89.88 108 HIS A O 1
ATOM 882 N N . ILE A 1 109 ? 9.139 6.448 -23.212 1.00 91.31 109 ILE A N 1
ATOM 883 C CA . ILE A 1 109 ? 8.036 7.364 -22.895 1.00 91.31 109 ILE A CA 1
ATOM 884 C C . ILE A 1 109 ? 7.091 6.723 -21.874 1.00 91.31 109 ILE A C 1
ATOM 886 O O . ILE A 1 109 ? 6.726 7.361 -20.890 1.00 91.31 109 ILE A O 1
ATOM 890 N N . PHE A 1 110 ? 6.753 5.448 -22.062 1.00 92.00 110 PHE A N 1
ATOM 891 C CA . PHE A 1 110 ? 5.926 4.682 -21.139 1.00 92.00 110 PHE A CA 1
ATOM 892 C C . PHE A 1 110 ? 6.525 4.646 -19.729 1.00 92.00 110 PHE A C 1
ATOM 894 O O . PHE A 1 110 ? 5.836 4.990 -18.770 1.00 92.00 110 PHE A O 1
ATOM 901 N N . LEU A 1 111 ? 7.798 4.268 -19.581 1.00 92.44 111 LEU A N 1
ATOM 902 C CA . LEU A 1 111 ? 8.447 4.191 -18.270 1.00 92.44 111 LEU A CA 1
ATOM 903 C C . LEU A 1 111 ? 8.593 5.573 -17.615 1.00 92.44 111 LEU A C 1
ATOM 905 O O . LEU A 1 111 ? 8.303 5.705 -16.428 1.00 92.44 111 LEU A O 1
ATOM 909 N N . ILE A 1 112 ? 8.964 6.608 -18.381 1.00 93.88 112 ILE A N 1
ATOM 910 C CA . ILE A 1 112 ? 9.071 7.989 -17.880 1.00 93.88 112 ILE A CA 1
ATOM 911 C C . ILE A 1 112 ? 7.710 8.464 -17.360 1.00 93.88 112 ILE A C 1
ATOM 913 O O . ILE A 1 112 ? 7.615 8.941 -16.230 1.00 93.88 112 ILE A O 1
ATOM 917 N N . LEU A 1 113 ? 6.647 8.308 -18.156 1.00 94.25 113 LEU A N 1
ATOM 918 C CA . LEU A 1 113 ? 5.301 8.725 -17.763 1.00 94.25 113 LEU A CA 1
ATOM 919 C C . LEU A 1 113 ? 4.808 7.964 -16.534 1.00 94.25 113 LEU A C 1
ATOM 921 O O . LEU A 1 113 ? 4.201 8.579 -15.659 1.00 94.25 113 LEU A O 1
ATOM 925 N N . ASN A 1 114 ? 5.102 6.666 -16.430 1.00 93.88 114 ASN A N 1
ATOM 926 C CA . ASN A 1 114 ? 4.783 5.879 -15.241 1.00 93.88 114 ASN A CA 1
ATOM 927 C C . ASN A 1 114 ? 5.494 6.429 -13.997 1.00 93.88 114 ASN A C 1
ATOM 929 O O . ASN A 1 114 ? 4.830 6.738 -13.010 1.00 93.88 114 ASN A O 1
ATOM 933 N N . VAL A 1 115 ? 6.817 6.612 -14.050 1.00 95.00 115 VAL A N 1
ATOM 934 C CA . VAL A 1 115 ? 7.606 7.112 -12.911 1.00 95.00 115 VAL A CA 1
ATOM 935 C C . VAL A 1 115 ? 7.152 8.512 -12.492 1.00 95.00 115 VAL A C 1
ATOM 937 O O . VAL A 1 115 ? 6.890 8.739 -11.311 1.00 95.00 115 VAL A O 1
ATOM 940 N N . ILE A 1 116 ? 6.987 9.439 -13.441 1.00 96.44 116 ILE A N 1
ATOM 941 C CA . ILE A 1 116 ? 6.549 10.810 -13.142 1.00 96.44 116 ILE A CA 1
ATOM 942 C C . ILE A 1 116 ? 5.138 10.810 -12.555 1.00 96.44 116 ILE A C 1
ATOM 944 O O . ILE A 1 116 ? 4.903 11.461 -11.537 1.00 96.44 116 ILE A O 1
ATOM 948 N N . THR 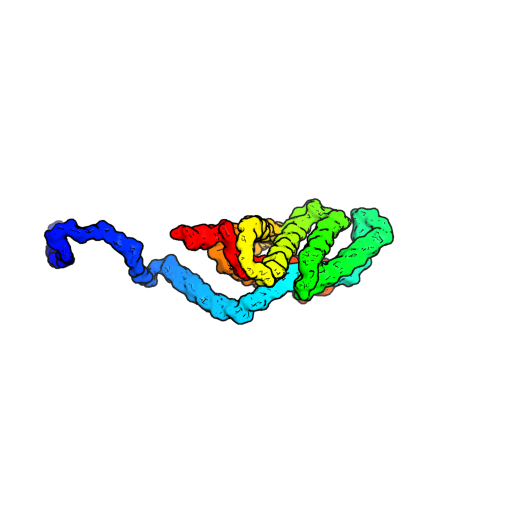A 1 117 ? 4.205 10.066 -13.158 1.00 95.50 117 THR A N 1
ATOM 949 C CA . THR A 1 117 ? 2.822 10.001 -12.666 1.00 95.50 117 THR A CA 1
ATOM 950 C C . THR A 1 117 ? 2.784 9.426 -11.257 1.00 95.50 117 THR A C 1
ATOM 952 O O . THR A 1 117 ? 2.129 10.005 -10.393 1.00 95.50 117 THR A O 1
ATOM 955 N N . MET A 1 118 ? 3.531 8.351 -10.987 1.00 95.12 118 MET A N 1
ATOM 956 C CA . MET A 1 118 ? 3.623 7.774 -9.648 1.00 95.12 118 MET A CA 1
ATOM 957 C C . MET A 1 118 ? 4.185 8.763 -8.634 1.00 95.12 118 MET A C 1
ATOM 959 O O . MET A 1 118 ? 3.577 8.924 -7.582 1.00 95.12 118 MET A O 1
ATOM 963 N N . LEU A 1 119 ? 5.279 9.465 -8.935 1.00 95.62 119 LEU A N 1
ATOM 964 C CA . LEU A 1 119 ? 5.880 10.431 -8.009 1.00 95.62 119 LEU A CA 1
ATOM 965 C C . LEU A 1 119 ? 4.960 11.631 -7.742 1.00 95.62 119 LEU A C 1
ATOM 967 O O . LEU A 1 119 ? 4.709 11.975 -6.584 1.00 95.62 119 LEU A O 1
ATOM 971 N N . VAL A 1 120 ? 4.416 12.243 -8.799 1.00 95.62 120 VAL A N 1
ATOM 972 C CA . VAL A 1 120 ? 3.555 13.431 -8.695 1.00 95.62 120 VAL A CA 1
ATOM 973 C C . VAL A 1 120 ? 2.241 13.092 -7.999 1.00 95.62 120 VAL A C 1
ATOM 975 O O . VAL A 1 120 ? 1.836 13.795 -7.072 1.00 95.62 120 VAL A O 1
ATOM 978 N N . ALA A 1 121 ? 1.581 12.004 -8.401 1.00 94.38 121 ALA A N 1
ATOM 979 C CA . ALA A 1 121 ? 0.321 11.602 -7.796 1.00 94.38 121 ALA A CA 1
ATOM 980 C C . ALA A 1 121 ? 0.519 11.149 -6.343 1.00 94.38 121 ALA A C 1
ATOM 982 O O . ALA A 1 121 ? -0.231 11.578 -5.469 1.00 94.38 121 ALA A O 1
ATOM 983 N N . SER A 1 122 ? 1.572 10.384 -6.044 1.00 92.88 122 SER A N 1
ATOM 984 C CA . SER A 1 122 ? 1.923 10.010 -4.666 1.00 92.88 122 SER A CA 1
ATOM 985 C C . SER A 1 122 ? 2.138 11.236 -3.779 1.00 92.88 122 SER A C 1
ATOM 987 O O . SER A 1 122 ? 1.535 11.340 -2.707 1.00 92.88 122 SER A O 1
ATOM 989 N N . GLY A 1 123 ? 2.928 12.208 -4.249 1.00 92.00 123 GLY A N 1
ATOM 990 C CA . GLY A 1 123 ? 3.153 13.471 -3.545 1.00 92.00 123 GLY A CA 1
ATOM 991 C C . GLY A 1 123 ? 1.861 14.264 -3.330 1.00 92.00 123 GLY A C 1
ATOM 992 O O . GLY A 1 123 ? 1.611 14.752 -2.229 1.00 92.00 123 GLY A O 1
ATOM 993 N N . ALA A 1 124 ? 0.992 14.331 -4.341 1.00 91.50 124 ALA A N 1
ATOM 994 C CA . ALA A 1 124 ? -0.301 15.008 -4.262 1.00 91.50 124 ALA A CA 1
ATOM 995 C C . ALA A 1 124 ? -1.268 14.346 -3.258 1.00 91.50 124 ALA A C 1
ATOM 997 O O . ALA A 1 124 ? -1.966 15.047 -2.516 1.00 91.50 124 ALA A O 1
ATOM 998 N N . VAL A 1 125 ? -1.280 13.008 -3.166 1.00 89.69 125 VAL A N 1
ATOM 999 C CA . VAL A 1 125 ? -2.072 12.286 -2.156 1.00 89.69 125 VAL A CA 1
ATOM 1000 C C . VAL A 1 125 ? -1.547 12.571 -0.742 1.00 89.69 125 VAL A C 1
ATOM 1002 O O . VAL A 1 125 ? -2.357 12.860 0.143 1.00 89.69 125 VAL A O 1
ATOM 1005 N N . VAL A 1 126 ? -0.224 12.554 -0.520 1.00 88.31 126 VAL A N 1
ATOM 1006 C CA . VAL A 1 126 ? 0.380 12.878 0.792 1.00 88.31 126 VAL A CA 1
ATOM 1007 C C . VAL A 1 126 ? 0.104 14.332 1.185 1.00 88.31 126 VAL A C 1
ATO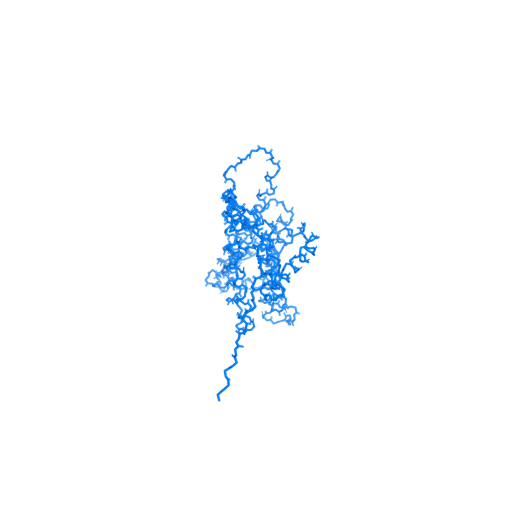M 1009 O O . VAL A 1 126 ? -0.339 14.594 2.303 1.00 88.31 126 VAL A O 1
ATOM 1012 N N . ALA A 1 127 ? 0.280 15.269 0.251 1.00 87.38 127 ALA A N 1
ATOM 1013 C CA . ALA A 1 127 ? 0.014 16.693 0.451 1.00 87.38 127 ALA A CA 1
ATOM 1014 C C . ALA A 1 127 ? -1.487 17.030 0.562 1.00 87.38 127 ALA A C 1
ATOM 1016 O O . ALA A 1 127 ? -1.840 18.190 0.770 1.00 87.38 127 ALA A O 1
ATOM 1017 N N . LYS A 1 128 ? -2.380 16.038 0.400 1.00 83.12 128 LYS A N 1
ATOM 1018 C CA . LYS A 1 128 ? -3.845 16.196 0.380 1.00 83.12 128 LYS A CA 1
ATOM 1019 C C . LYS A 1 128 ? -4.331 17.253 -0.622 1.00 83.12 128 LYS A C 1
ATOM 1021 O O . LYS A 1 128 ? -5.379 17.870 -0.429 1.00 83.12 128 LYS A O 1
ATOM 1026 N N . ARG A 1 129 ? -3.588 17.452 -1.713 1.00 81.81 129 ARG A N 1
ATOM 1027 C CA . ARG A 1 129 ? -3.904 18.429 -2.758 1.00 81.81 129 ARG A CA 1
ATOM 1028 C C . ARG A 1 129 ? -4.374 17.688 -4.002 1.00 81.81 129 ARG A C 1
ATOM 1030 O O . ARG A 1 129 ? -3.674 16.815 -4.493 1.00 81.81 129 ARG A O 1
ATOM 1037 N N . HIS A 1 130 ? -5.564 18.022 -4.506 1.00 87.06 130 HIS A N 1
ATOM 1038 C CA . HIS A 1 130 ? -6.154 17.363 -5.683 1.00 87.06 130 HIS A CA 1
ATOM 1039 C C . HIS A 1 130 ? -6.184 15.820 -5.585 1.00 87.06 130 HIS A C 1
ATOM 1041 O O . HIS A 1 130 ? -5.984 15.121 -6.576 1.00 87.06 130 HIS A O 1
ATOM 1047 N N . THR A 1 131 ? -6.459 15.279 -4.389 1.00 85.94 131 THR A N 1
ATOM 1048 C CA . THR A 1 131 ? -6.362 13.837 -4.089 1.00 85.94 131 THR A CA 1
ATOM 1049 C C . THR A 1 131 ? -7.207 12.954 -5.009 1.00 85.94 131 THR A C 1
ATOM 1051 O O . THR A 1 131 ? -6.788 11.851 -5.325 1.00 85.94 131 THR A O 1
ATOM 1054 N N . GLU A 1 132 ? -8.356 13.433 -5.490 1.00 86.50 132 GLU A N 1
ATOM 1055 C CA . GLU A 1 132 ? -9.204 12.686 -6.434 1.00 86.50 132 GLU A CA 1
ATOM 1056 C C . GLU A 1 132 ? -8.486 12.426 -7.767 1.00 86.50 132 GLU A C 1
ATOM 1058 O O . GLU A 1 132 ? -8.428 11.285 -8.220 1.00 86.50 132 GLU A O 1
ATOM 1063 N N . TYR A 1 133 ? -7.877 13.462 -8.355 1.00 89.81 133 TYR A N 1
ATOM 1064 C CA . TYR A 1 133 ? -7.103 13.342 -9.595 1.00 89.81 133 TYR A CA 1
ATOM 1065 C C . TYR A 1 133 ? -5.833 12.519 -9.389 1.00 89.81 133 TYR A C 1
ATOM 1067 O O . TYR A 1 133 ? -5.472 11.713 -10.241 1.00 89.81 133 TYR A O 1
ATOM 1075 N N . ALA A 1 134 ? -5.180 12.686 -8.239 1.00 92.44 134 ALA A N 1
ATOM 1076 C CA . ALA A 1 134 ? -3.995 11.919 -7.895 1.00 92.44 134 ALA A CA 1
ATOM 1077 C C . ALA A 1 134 ? -4.311 10.418 -7.770 1.00 92.44 134 ALA A C 1
ATOM 1079 O O . ALA A 1 134 ? -3.634 9.591 -8.373 1.00 92.44 134 ALA A O 1
ATOM 1080 N N . VAL A 1 135 ? -5.389 10.056 -7.069 1.00 89.94 135 VAL A N 1
ATOM 1081 C CA . VAL A 1 135 ? -5.823 8.656 -6.971 1.00 89.94 135 VAL A CA 1
ATOM 1082 C C . VAL A 1 135 ? -6.231 8.101 -8.338 1.00 89.94 135 VAL A C 1
ATOM 1084 O O . VAL A 1 135 ? -5.851 6.979 -8.662 1.00 89.94 135 VAL A O 1
ATOM 1087 N N . ALA A 1 136 ? -6.941 8.875 -9.165 1.00 90.44 136 ALA A N 1
ATOM 1088 C CA . 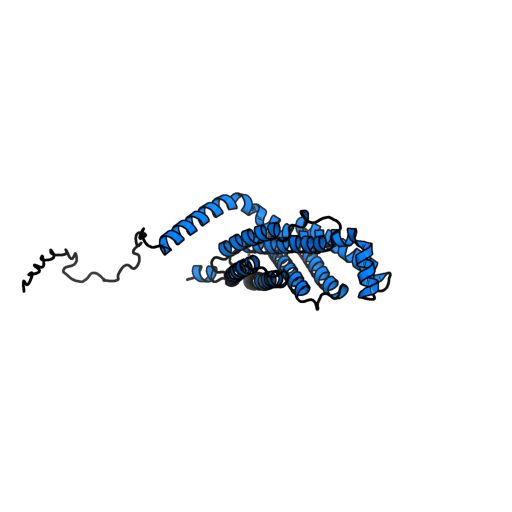ALA A 1 136 ? -7.279 8.456 -10.525 1.00 90.44 136 ALA A CA 1
ATOM 1089 C C . ALA A 1 136 ? -6.025 8.200 -11.384 1.00 90.44 136 ALA A C 1
ATOM 1091 O O . ALA A 1 136 ? -5.972 7.207 -12.106 1.00 90.44 136 ALA A O 1
ATOM 1092 N N . GLY A 1 137 ? -4.995 9.044 -11.258 1.00 93.12 137 GLY A N 1
ATOM 1093 C CA . GLY A 1 137 ? -3.702 8.848 -11.917 1.00 93.12 137 GLY A CA 1
ATOM 1094 C C . GLY A 1 137 ? -2.992 7.570 -11.463 1.00 93.12 137 GLY A C 1
ATOM 1095 O O . GLY A 1 137 ? -2.528 6.802 -12.302 1.00 93.12 137 GLY A O 1
ATOM 1096 N N . LEU A 1 138 ? -2.967 7.291 -10.155 1.00 92.69 138 LEU A N 1
ATOM 1097 C CA . LEU A 1 138 ? -2.391 6.049 -9.622 1.00 92.69 138 LEU A CA 1
ATOM 1098 C C . LEU A 1 138 ? -3.176 4.809 -10.080 1.00 92.69 138 LEU A C 1
ATOM 1100 O O . LEU A 1 138 ? -2.571 3.811 -10.455 1.00 92.69 138 LEU A O 1
ATOM 1104 N N . LEU A 1 139 ? -4.512 4.875 -10.124 1.00 90.88 139 LEU A N 1
ATOM 1105 C CA . LEU A 1 139 ? -5.344 3.797 -10.674 1.00 90.88 139 LEU A CA 1
ATOM 1106 C C . LEU A 1 139 ? -5.049 3.552 -12.159 1.00 90.88 139 LEU A C 1
ATOM 1108 O O . LEU A 1 139 ? -4.916 2.401 -12.575 1.00 90.88 139 LEU A O 1
ATOM 1112 N N . ALA A 1 140 ? -4.913 4.620 -12.949 1.00 91.56 140 ALA A N 1
ATOM 1113 C CA . ALA A 1 140 ? -4.563 4.518 -14.360 1.00 91.56 140 ALA A CA 1
ATOM 1114 C C . ALA A 1 140 ? -3.193 3.851 -14.550 1.00 91.56 140 ALA A C 1
ATOM 1116 O O . ALA A 1 140 ? -3.073 2.969 -15.397 1.00 91.56 140 ALA A O 1
ATOM 1117 N N . VAL A 1 141 ? -2.199 4.201 -13.725 1.00 92.38 141 VAL A N 1
ATOM 1118 C CA . VAL A 1 141 ? -0.880 3.549 -13.719 1.00 92.38 141 VAL A CA 1
ATOM 1119 C C . VAL A 1 141 ? -1.009 2.047 -13.473 1.00 92.38 141 VAL A C 1
ATOM 1121 O O . VAL A 1 141 ? -0.503 1.277 -14.282 1.00 92.38 141 VAL A O 1
ATOM 1124 N N . VAL A 1 142 ? -1.744 1.609 -12.442 1.00 88.88 142 VAL A N 1
ATOM 1125 C CA . VAL A 1 142 ? -1.901 0.169 -12.145 1.00 88.88 142 VAL A CA 1
ATOM 1126 C C . VAL A 1 142 ? -2.500 -0.593 -13.333 1.00 88.88 142 VAL A C 1
ATOM 1128 O O . VAL A 1 142 ? -2.030 -1.678 -13.684 1.00 88.88 142 VAL A O 1
ATOM 1131 N N . ILE A 1 143 ? -3.522 -0.022 -13.976 1.00 88.00 143 ILE A N 1
ATOM 1132 C CA . ILE A 1 143 ? -4.175 -0.629 -15.143 1.00 88.00 143 ILE A CA 1
ATOM 1133 C C . ILE A 1 143 ? -3.193 -0.696 -16.318 1.00 88.00 143 ILE A C 1
ATOM 1135 O O . ILE A 1 143 ? -2.963 -1.765 -16.885 1.00 88.00 143 ILE A O 1
ATOM 1139 N N . VAL A 1 144 ? -2.585 0.438 -16.664 1.00 89.12 144 VAL A N 1
ATOM 1140 C CA . VAL A 1 144 ? -1.667 0.574 -17.800 1.00 89.12 144 VAL A CA 1
ATOM 1141 C C . VAL A 1 144 ? -0.422 -0.301 -17.626 1.00 89.12 144 VAL A C 1
ATOM 1143 O O . VAL A 1 144 ? 0.001 -0.942 -18.586 1.00 89.12 144 VAL A O 1
ATOM 1146 N N . GLN A 1 145 ? 0.131 -0.404 -16.417 1.00 86.81 145 GLN A N 1
ATOM 1147 C CA . GLN A 1 145 ? 1.232 -1.315 -16.095 1.00 86.81 145 GLN A CA 1
ATOM 1148 C C . GLN A 1 145 ? 0.816 -2.780 -16.218 1.00 86.81 145 GLN A C 1
ATOM 1150 O O . GLN A 1 145 ? 1.567 -3.569 -16.793 1.00 86.81 145 GLN A O 1
ATOM 1155 N N . GLY A 1 146 ? -0.381 -3.141 -15.743 1.00 85.56 146 GLY A N 1
ATOM 1156 C CA . GLY A 1 146 ? -0.919 -4.493 -15.897 1.00 85.56 146 GLY A CA 1
ATOM 1157 C C . GLY A 1 146 ? -0.921 -4.946 -17.360 1.00 85.56 146 GLY A C 1
ATOM 1158 O O . GLY A 1 146 ? -0.440 -6.037 -17.672 1.00 85.56 146 GLY A O 1
ATOM 1159 N N . PHE A 1 147 ? -1.387 -4.086 -18.270 1.00 85.06 147 PHE A N 1
ATOM 1160 C CA . PHE A 1 147 ? -1.366 -4.362 -19.711 1.00 85.06 147 PHE A CA 1
ATOM 1161 C C . PHE A 1 147 ? 0.043 -4.284 -20.319 1.00 85.06 147 PHE A C 1
ATOM 1163 O O . PHE A 1 147 ? 0.434 -5.170 -21.089 1.00 85.06 147 PHE A O 1
ATOM 1170 N N . GLY A 1 148 ? 0.816 -3.254 -19.965 1.00 84.62 148 GLY A N 1
ATOM 1171 C CA . GLY A 1 148 ? 2.149 -2.999 -20.514 1.00 84.62 148 GLY A CA 1
ATOM 1172 C C . GLY A 1 148 ? 3.112 -4.154 -20.248 1.00 84.62 148 GLY A C 1
ATOM 1173 O O . GLY A 1 148 ? 3.680 -4.721 -21.184 1.00 84.62 148 GLY A O 1
ATOM 1174 N N . TYR A 1 149 ? 3.201 -4.587 -18.991 1.00 83.31 149 TYR A N 1
ATOM 1175 C CA . TYR A 1 149 ? 4.031 -5.724 -18.599 1.00 83.31 149 TYR A CA 1
ATOM 1176 C C . TYR A 1 149 ? 3.383 -7.085 -18.895 1.00 83.31 149 TYR A C 1
ATOM 1178 O O . TYR A 1 149 ? 4.053 -8.106 -18.810 1.00 83.31 149 TYR A O 1
ATOM 1186 N N . GLY A 1 150 ? 2.108 -7.126 -19.299 1.00 78.38 150 GLY A N 1
ATOM 1187 C CA . GLY A 1 150 ? 1.412 -8.377 -19.628 1.00 78.38 150 GLY A CA 1
ATOM 1188 C C . GLY A 1 150 ? 1.061 -9.233 -18.414 1.00 78.38 150 GLY A C 1
ATOM 1189 O O . GLY A 1 150 ? 0.826 -10.429 -18.550 1.00 78.38 150 GLY A O 1
ATOM 1190 N N . LEU A 1 151 ? 1.010 -8.621 -17.235 1.00 74.25 151 LEU A N 1
ATOM 1191 C CA . LEU A 1 151 ? 0.868 -9.310 -15.956 1.00 74.25 151 LEU A CA 1
ATOM 1192 C C . LEU A 1 151 ? -0.600 -9.542 -15.559 1.00 74.25 151 LEU A C 1
ATOM 1194 O O . LEU A 1 151 ? -0.873 -10.111 -14.509 1.00 74.25 151 LEU A O 1
ATOM 1198 N N . ILE A 1 152 ? -1.557 -9.138 -16.403 1.00 68.75 152 ILE A N 1
ATOM 1199 C CA . ILE A 1 152 ? -2.993 -9.393 -16.190 1.00 68.75 152 ILE A CA 1
ATOM 1200 C C . ILE A 1 152 ? -3.358 -10.885 -16.170 1.00 68.75 152 ILE A C 1
ATOM 1202 O O . ILE A 1 152 ? -4.379 -11.243 -15.593 1.00 68.75 152 ILE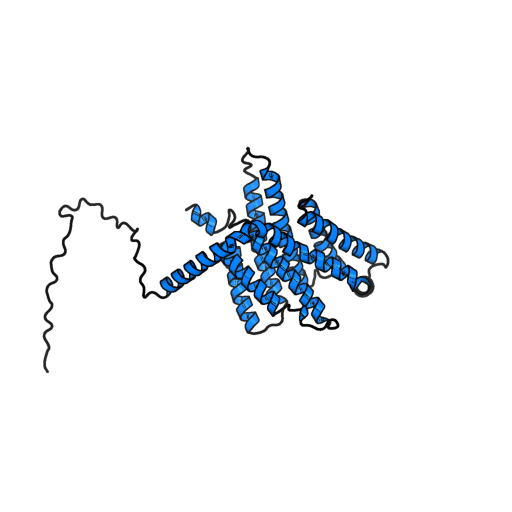 A O 1
ATOM 1206 N N . PHE A 1 153 ? -2.547 -11.745 -16.794 1.00 68.81 153 PHE A N 1
ATOM 1207 C CA . PHE A 1 153 ? -2.774 -13.194 -16.825 1.00 68.81 153 PHE A CA 1
ATOM 1208 C C . PHE A 1 153 ? -2.075 -13.932 -15.678 1.00 68.81 153 PHE A C 1
ATOM 1210 O O . PHE A 1 153 ? -2.351 -15.108 -15.447 1.00 68.81 153 PHE A O 1
ATOM 1217 N N . ASP A 1 154 ? -1.199 -13.250 -14.938 1.00 76.12 154 ASP A N 1
ATOM 1218 C CA . ASP A 1 154 ? -0.626 -13.777 -13.707 1.00 76.12 154 ASP A CA 1
ATOM 1219 C C . ASP A 1 154 ? -1.615 -13.510 -12.567 1.00 76.12 154 ASP A C 1
ATOM 1221 O O . ASP A 1 154 ? -1.769 -12.379 -12.104 1.00 76.12 154 ASP A O 1
ATOM 1225 N N . MET A 1 155 ? -2.301 -14.563 -12.115 1.00 68.25 155 MET A N 1
ATOM 1226 C CA . MET A 1 155 ? -3.297 -14.482 -11.038 1.00 68.25 155 MET A CA 1
ATOM 1227 C C . MET A 1 155 ? -2.729 -13.857 -9.760 1.00 68.25 155 MET A C 1
ATOM 1229 O O . MET A 1 155 ? -3.428 -13.117 -9.068 1.00 68.25 155 MET A O 1
ATOM 1233 N N . THR A 1 156 ? -1.456 -14.106 -9.463 1.00 67.12 156 THR A N 1
ATOM 1234 C CA . THR A 1 156 ? -0.790 -13.569 -8.276 1.00 67.12 156 THR A CA 1
ATOM 1235 C C . THR A 1 156 ? -0.584 -12.068 -8.420 1.00 67.12 156 THR A C 1
ATOM 1237 O O . THR A 1 156 ? -0.950 -11.291 -7.534 1.00 67.12 156 THR A O 1
ATOM 1240 N N . PHE A 1 157 ? -0.056 -11.634 -9.567 1.00 68.75 157 PHE A N 1
ATOM 1241 C CA . PHE A 1 157 ? 0.140 -10.214 -9.848 1.00 68.75 157 PHE A CA 1
ATOM 1242 C C . PHE A 1 157 ? -1.190 -9.453 -9.975 1.00 68.75 157 PHE A C 1
ATOM 1244 O O . PHE A 1 157 ? -1.312 -8.322 -9.498 1.00 68.75 157 PHE A O 1
ATOM 1251 N N . PHE A 1 158 ? -2.214 -10.082 -10.549 1.00 71.94 158 PHE A N 1
ATOM 1252 C CA . PHE A 1 158 ? -3.550 -9.511 -10.679 1.00 71.94 158 PHE A CA 1
ATOM 1253 C C . PHE A 1 158 ? -4.212 -9.272 -9.314 1.00 71.94 158 PHE A C 1
ATOM 1255 O O . PHE A 1 158 ? -4.652 -8.154 -9.035 1.00 71.94 158 PHE A O 1
ATOM 1262 N N . LEU A 1 159 ? -4.229 -10.280 -8.431 1.00 69.19 159 LEU A N 1
ATOM 1263 C CA . LEU A 1 159 ? -4.786 -10.155 -7.075 1.00 69.19 159 LEU A CA 1
ATOM 1264 C C . LEU A 1 159 ? -4.054 -9.082 -6.252 1.00 69.19 159 LEU A C 1
ATOM 1266 O O . LEU A 1 159 ? -4.669 -8.335 -5.487 1.00 69.19 159 LEU A O 1
ATOM 1270 N N . ARG A 1 160 ? -2.743 -8.956 -6.460 1.00 70.31 160 ARG A N 1
ATOM 1271 C CA . ARG A 1 160 ? -1.900 -7.913 -5.875 1.00 70.31 160 ARG A CA 1
ATOM 1272 C C . ARG A 1 160 ? -2.273 -6.504 -6.325 1.00 70.31 160 ARG A C 1
ATOM 1274 O O . ARG A 1 160 ? -2.423 -5.616 -5.487 1.00 70.31 160 ARG A O 1
ATOM 1281 N N . ASN A 1 161 ? -2.458 -6.295 -7.621 1.00 77.50 161 ASN A N 1
ATOM 1282 C CA . ASN A 1 161 ? -2.873 -4.997 -8.145 1.00 77.50 161 ASN A CA 1
ATOM 1283 C C . ASN A 1 161 ? -4.300 -4.644 -7.725 1.00 77.50 161 ASN A C 1
ATOM 1285 O O . ASN A 1 161 ? -4.575 -3.490 -7.398 1.00 77.50 161 ASN A O 1
ATOM 1289 N N . LEU A 1 162 ? -5.189 -5.637 -7.654 1.00 76.81 162 LEU A N 1
ATOM 1290 C CA . LEU A 1 162 ? -6.551 -5.462 -7.158 1.00 76.81 162 LEU A CA 1
ATOM 1291 C C . LEU A 1 162 ? -6.569 -4.986 -5.696 1.00 76.81 162 LEU A C 1
ATOM 1293 O O . LEU A 1 162 ? -7.354 -4.110 -5.333 1.00 76.81 162 LEU A O 1
ATOM 1297 N N . SER A 1 163 ? -5.658 -5.511 -4.876 1.00 75.50 163 SER A N 1
ATOM 1298 C CA . SER A 1 163 ? -5.433 -5.066 -3.498 1.00 75.50 163 SER A CA 1
ATOM 1299 C C . SER A 1 163 ? -5.039 -3.582 -3.420 1.00 75.50 163 SER A C 1
ATOM 1301 O O . SER A 1 163 ? -5.679 -2.805 -2.703 1.00 75.50 163 SER A O 1
ATOM 1303 N N . VAL A 1 164 ? -4.055 -3.156 -4.218 1.00 76.81 164 VAL A N 1
ATOM 1304 C CA . VAL A 1 164 ? -3.600 -1.755 -4.267 1.00 76.81 164 VAL A CA 1
ATOM 1305 C C . VAL A 1 164 ? -4.712 -0.826 -4.768 1.00 76.81 164 VAL A C 1
ATOM 1307 O O . VAL A 1 164 ? -4.945 0.233 -4.181 1.00 76.81 164 VAL A O 1
ATOM 1310 N N . ILE A 1 165 ? -5.455 -1.247 -5.796 1.00 81.94 165 ILE A N 1
ATOM 1311 C CA . ILE A 1 165 ? -6.650 -0.550 -6.294 1.00 81.94 165 ILE A CA 1
ATOM 1312 C C . ILE A 1 165 ? -7.661 -0.349 -5.158 1.00 81.94 165 ILE A C 1
ATOM 1314 O O . ILE A 1 165 ? -8.220 0.739 -5.011 1.00 81.94 165 ILE A O 1
ATOM 1318 N N . GLY A 1 166 ? -7.861 -1.358 -4.309 1.00 78.25 166 GLY A N 1
ATOM 1319 C CA . GLY A 1 166 ? -8.751 -1.246 -3.162 1.00 78.25 166 GLY A CA 1
ATOM 1320 C C . GLY A 1 166 ? -8.296 -0.254 -2.096 1.00 78.25 166 GLY A C 1
ATOM 1321 O O . GLY A 1 166 ? -9.111 0.538 -1.613 1.00 78.25 166 GLY A O 1
ATOM 1322 N N . GLY A 1 167 ? -6.997 -0.226 -1.784 1.00 78.81 167 GLY A N 1
ATOM 1323 C CA . GLY A 1 167 ? -6.409 0.807 -0.928 1.00 78.81 167 GLY A CA 1
ATOM 1324 C C . GLY A 1 167 ? -6.614 2.212 -1.507 1.00 78.81 167 GLY A C 1
ATOM 1325 O O . GLY A 1 167 ? -7.053 3.128 -0.809 1.00 78.81 167 GLY A O 1
ATOM 1326 N N . LEU A 1 168 ? -6.396 2.382 -2.811 1.00 83.62 168 LEU A N 1
ATOM 1327 C CA . LEU A 1 168 ? -6.631 3.650 -3.502 1.00 83.62 168 LEU A CA 1
ATOM 1328 C C . LEU A 1 168 ? -8.098 4.097 -3.443 1.00 83.62 168 LEU A C 1
ATOM 1330 O O . LEU A 1 168 ? -8.362 5.253 -3.111 1.00 83.62 168 LEU A O 1
ATOM 1334 N N . PHE A 1 169 ? -9.060 3.197 -3.673 1.00 80.81 169 PHE A N 1
ATOM 1335 C CA . PHE A 1 169 ? -10.489 3.506 -3.517 1.00 80.81 169 PHE A CA 1
ATOM 1336 C C . PHE A 1 169 ? -10.840 3.960 -2.097 1.00 80.81 169 PHE A C 1
ATOM 1338 O O . PHE A 1 169 ? -11.676 4.847 -1.906 1.00 80.81 169 PHE A O 1
ATOM 1345 N N . MET A 1 170 ? -10.177 3.395 -1.091 1.00 77.12 170 MET A N 1
ATOM 1346 C CA . MET A 1 170 ? -10.352 3.810 0.292 1.00 77.12 170 MET A CA 1
ATOM 1347 C C . MET A 1 170 ? -9.813 5.223 0.554 1.00 77.12 170 MET A C 1
ATOM 1349 O O . MET A 1 170 ? -10.493 6.034 1.187 1.00 77.12 170 MET A O 1
ATOM 1353 N N . VAL A 1 171 ? -8.636 5.555 0.016 1.00 77.62 171 VAL A N 1
ATOM 1354 C CA . VAL A 1 171 ? -8.072 6.916 0.083 1.00 77.62 171 VAL A CA 1
ATOM 1355 C C . VAL A 1 171 ? -8.957 7.923 -0.656 1.00 77.62 171 VAL A C 1
ATOM 1357 O O . VAL A 1 171 ? -9.189 9.027 -0.155 1.00 77.62 171 VAL A O 1
ATOM 1360 N N . PHE A 1 172 ? -9.486 7.535 -1.818 1.00 81.50 172 PHE A N 1
ATOM 1361 C CA . PHE A 1 172 ? -10.433 8.331 -2.595 1.00 81.50 172 PHE A CA 1
ATOM 1362 C C . PHE A 1 172 ? -11.692 8.649 -1.781 1.00 81.50 172 PHE A C 1
ATOM 1364 O O . PHE A 1 172 ? -12.044 9.823 -1.631 1.00 81.50 172 PHE A O 1
ATOM 1371 N N . SER A 1 173 ? -12.299 7.626 -1.170 1.00 73.19 173 SER A N 1
ATOM 1372 C CA . SER A 1 173 ? -13.468 7.765 -0.296 1.00 73.19 173 SER A CA 1
ATOM 1373 C C . SER A 1 173 ? -13.202 8.723 0.874 1.00 73.19 173 SER A C 1
ATOM 1375 O O . SER A 1 173 ? -14.004 9.624 1.124 1.00 73.19 173 SER A O 1
ATOM 1377 N N . ASP A 1 174 ? -12.038 8.621 1.534 1.00 73.56 174 ASP A N 1
ATOM 1378 C CA . ASP A 1 174 ? -11.681 9.536 2.633 1.00 73.56 174 ASP A CA 1
ATOM 1379 C C . ASP A 1 174 ? -11.569 10.991 2.157 1.00 73.56 174 ASP A C 1
ATOM 1381 O O . ASP A 1 174 ? -12.021 11.922 2.825 1.00 73.56 174 ASP A O 1
ATOM 1385 N N . SER A 1 175 ? -10.982 11.198 0.974 1.00 72.50 175 SER A N 1
ATOM 1386 C CA . SER A 1 175 ? -10.775 12.535 0.411 1.00 72.50 175 SER A CA 1
ATOM 1387 C C . SER A 1 175 ? -12.083 13.241 0.040 1.00 72.50 175 SER A C 1
ATOM 1389 O O . SER A 1 175 ? -12.220 14.440 0.301 1.00 72.50 175 SER A O 1
ATOM 1391 N N . MET A 1 176 ? -13.066 12.499 -0.482 1.00 67.62 176 MET A N 1
ATOM 1392 C CA . MET A 1 176 ? -14.401 13.027 -0.776 1.00 67.62 176 MET A CA 1
ATOM 1393 C C . MET A 1 176 ? -15.128 13.460 0.503 1.00 67.62 176 MET A C 1
ATOM 1395 O O . MET A 1 176 ? -15.783 14.503 0.527 1.00 67.62 176 MET A O 1
ATOM 1399 N N . ILE A 1 177 ? -14.983 12.685 1.583 1.00 62.09 177 ILE A N 1
ATOM 1400 C CA . ILE A 1 177 ? -15.640 12.949 2.869 1.00 62.09 177 ILE A CA 1
ATOM 1401 C C . ILE A 1 177 ? -15.033 14.179 3.557 1.00 62.09 177 ILE A C 1
ATOM 1403 O O . ILE A 1 177 ? -15.770 15.037 4.043 1.00 62.09 177 ILE A O 1
ATOM 1407 N N . SER A 1 178 ? -13.701 14.304 3.597 1.00 59.56 178 SER A N 1
ATOM 1408 C CA . SER A 1 178 ? -13.042 15.455 4.230 1.00 59.56 178 SER A CA 1
ATOM 1409 C C . SER A 1 178 ? -13.357 16.782 3.538 1.00 59.56 178 SER A C 1
ATOM 1411 O O . SER A 1 178 ? -13.513 17.788 4.227 1.00 59.56 178 SER A O 1
ATOM 1413 N N . ARG A 1 179 ? -13.480 16.803 2.203 1.00 58.34 179 ARG A N 1
ATOM 1414 C CA . ARG A 1 179 ? -13.706 18.046 1.447 1.00 58.34 179 ARG A CA 1
ATOM 1415 C C . ARG A 1 179 ? -15.116 18.618 1.650 1.00 58.34 179 ARG A C 1
ATOM 1417 O O . ARG A 1 179 ? -15.284 19.832 1.638 1.00 58.34 179 ARG A O 1
ATOM 1424 N N . LYS A 1 180 ? -16.121 17.763 1.874 1.00 52.56 180 LYS A N 1
ATOM 1425 C CA . LYS A 1 180 ? -17.532 18.175 2.003 1.00 52.56 180 LYS A CA 1
ATOM 1426 C C . LYS A 1 180 ? -17.968 18.549 3.420 1.00 52.56 180 LYS A C 1
ATOM 1428 O O . LYS A 1 180 ? -18.976 19.227 3.576 1.00 52.56 180 LYS A O 1
ATOM 1433 N N . LYS A 1 181 ? -17.179 18.215 4.450 1.00 52.12 181 LYS A N 1
ATOM 1434 C CA . LYS A 1 181 ? -17.411 18.682 5.834 1.00 52.12 181 LYS A CA 1
ATOM 1435 C C . LYS A 1 181 ? -17.322 20.209 6.001 1.00 52.12 181 LYS A C 1
ATOM 1437 O O . LYS A 1 181 ? -17.739 20.715 7.034 1.00 52.12 181 LYS A O 1
ATOM 1442 N N . LEU A 1 182 ? -16.811 20.930 4.999 1.00 51.34 182 LEU A N 1
ATOM 1443 C CA . LEU A 1 182 ? -16.750 22.396 4.973 1.00 51.34 182 LEU A CA 1
ATOM 1444 C C . LEU A 1 182 ? -18.092 23.069 4.624 1.00 51.34 182 LEU A C 1
ATOM 1446 O O . LEU A 1 182 ? -18.191 24.285 4.743 1.00 51.34 182 LEU A O 1
ATOM 1450 N N . PHE A 1 183 ? -19.125 22.312 4.230 1.00 48.75 183 PHE A N 1
ATOM 1451 C CA . PHE A 1 183 ? -20.462 22.843 3.944 1.00 48.75 183 PHE A CA 1
ATOM 1452 C C . PHE A 1 183 ? -21.495 22.190 4.877 1.00 48.75 183 PHE A C 1
ATOM 1454 O O . PHE A 1 183 ? -22.132 21.188 4.554 1.00 48.75 183 PHE A O 1
ATOM 1461 N N . ALA A 1 184 ? -21.608 22.723 6.094 1.00 47.81 184 ALA A N 1
ATOM 1462 C CA . ALA A 1 184 ? -22.571 22.272 7.092 1.00 47.81 184 ALA A CA 1
ATOM 1463 C C . ALA A 1 184 ? -23.958 22.866 6.792 1.00 47.81 184 ALA A C 1
ATOM 1465 O O . ALA A 1 184 ? -24.107 24.084 6.808 1.00 47.81 184 ALA A O 1
ATOM 1466 N N . GLY A 1 185 ? -24.977 22.032 6.545 1.00 54.12 185 GLY A N 1
ATOM 1467 C CA . GLY A 1 185 ? -26.363 22.517 6.621 1.00 54.12 185 GLY A CA 1
ATOM 1468 C C . GLY A 1 185 ? -27.451 21.763 5.861 1.00 54.12 185 GLY A C 1
ATOM 1469 O O . GLY A 1 185 ? -28.614 21.945 6.199 1.00 54.12 185 GLY A O 1
ATOM 1470 N N . ILE A 1 186 ? -27.139 20.907 4.883 1.00 50.91 186 ILE A N 1
ATOM 1471 C CA . ILE A 1 186 ? -28.185 20.203 4.117 1.00 50.91 186 ILE A CA 1
ATOM 1472 C C . ILE A 1 186 ? -27.948 18.689 4.140 1.00 50.91 186 ILE A C 1
ATOM 1474 O O . ILE A 1 186 ? -26.933 18.228 3.611 1.00 50.91 186 ILE A O 1
ATOM 1478 N N . PRO A 1 187 ? -28.854 17.894 4.746 1.00 47.19 187 PRO A N 1
ATOM 1479 C CA . PRO A 1 187 ? -28.757 16.444 4.714 1.00 47.19 187 PRO A CA 1
ATOM 1480 C C . PRO A 1 187 ? -29.010 15.960 3.283 1.00 47.19 187 PRO A C 1
ATOM 1482 O O . PRO A 1 187 ? -30.148 15.883 2.824 1.00 47.19 187 PRO A O 1
ATOM 1485 N N . SER A 1 188 ? -27.940 15.636 2.556 1.00 49.78 188 SER A N 1
ATOM 1486 C CA . SER A 1 188 ? -28.053 15.039 1.226 1.00 49.78 188 SER A CA 1
ATOM 1487 C C . SER A 1 188 ? -28.224 13.514 1.353 1.00 49.78 188 SER A C 1
ATOM 1489 O O . SER A 1 188 ? -27.292 12.752 1.605 1.00 49.78 188 SER A O 1
ATOM 1491 N N . ILE A 1 189 ? -29.468 13.051 1.218 1.00 47.50 189 ILE A N 1
ATOM 1492 C CA . ILE A 1 189 ? -29.880 11.647 1.425 1.00 47.50 189 ILE A CA 1
ATOM 1493 C C . ILE A 1 189 ? -29.205 10.673 0.431 1.00 47.50 189 ILE A C 1
ATOM 1495 O O . ILE A 1 189 ? -29.023 9.499 0.740 1.00 47.50 189 ILE A O 1
ATOM 1499 N N . SER A 1 190 ? -28.724 11.158 -0.720 1.00 54.09 190 SER A N 1
ATOM 1500 C CA . SER A 1 190 ? -28.036 10.346 -1.744 1.00 54.09 190 SER A CA 1
ATOM 1501 C C . SER A 1 190 ? -26.603 9.917 -1.363 1.00 54.09 190 SER A C 1
ATOM 1503 O O . SER A 1 190 ? -26.043 8.974 -1.928 1.00 54.09 190 SER A O 1
ATOM 1505 N N . GLU A 1 191 ? -25.977 10.595 -0.400 1.00 55.06 191 GLU A N 1
ATOM 1506 C CA . GLU A 1 191 ? -24.539 10.468 -0.131 1.00 55.06 191 GLU A CA 1
ATOM 1507 C C . GLU A 1 191 ? -24.198 9.298 0.807 1.00 55.06 191 GLU A C 1
ATOM 1509 O O . GLU A 1 191 ? -23.117 8.704 0.724 1.00 55.06 191 GLU A O 1
ATOM 1514 N N . ASN A 1 192 ? -25.154 8.901 1.652 1.00 59.97 192 ASN A N 1
ATOM 1515 C CA . ASN A 1 192 ? -24.983 7.801 2.597 1.00 59.97 192 ASN A CA 1
ATOM 1516 C C . ASN A 1 192 ? -24.904 6.437 1.888 1.00 59.97 192 ASN A C 1
ATOM 1518 O O . ASN A 1 192 ? -24.123 5.577 2.292 1.00 59.97 192 ASN A O 1
ATOM 1522 N N . ASP A 1 193 ? -25.650 6.241 0.798 1.00 60.62 193 ASP A N 1
ATOM 1523 C CA . ASP A 1 193 ? -25.661 4.960 0.087 1.00 60.62 193 ASP A CA 1
ATOM 1524 C C . ASP A 1 193 ? -24.384 4.737 -0.722 1.00 60.62 193 ASP A C 1
ATOM 1526 O O . ASP A 1 193 ? -23.764 3.683 -0.589 1.00 60.62 193 ASP A O 1
ATOM 1530 N N . ARG A 1 194 ? -23.883 5.750 -1.445 1.00 62.19 194 ARG A N 1
ATOM 1531 C CA . ARG A 1 194 ? -22.573 5.657 -2.125 1.00 62.19 194 ARG A CA 1
ATOM 1532 C C . ARG A 1 194 ? -21.455 5.325 -1.136 1.00 62.19 194 ARG A C 1
ATOM 1534 O O . ARG A 1 194 ? -20.637 4.448 -1.400 1.00 62.19 194 ARG A O 1
ATOM 1541 N N . ARG A 1 195 ? -21.460 5.969 0.036 1.00 64.31 195 ARG A N 1
ATOM 1542 C CA . ARG A 1 195 ? -20.503 5.709 1.121 1.00 64.31 195 ARG A CA 1
ATOM 1543 C C . ARG A 1 195 ? -20.555 4.259 1.611 1.00 64.31 195 ARG A C 1
ATOM 1545 O O . ARG A 1 195 ? -19.501 3.658 1.817 1.00 64.31 195 ARG A O 1
ATOM 1552 N N . LYS A 1 196 ? -21.754 3.694 1.790 1.00 66.62 196 LYS A N 1
ATOM 1553 C CA . LYS A 1 196 ? -21.933 2.286 2.179 1.00 66.62 196 LYS A CA 1
ATOM 1554 C C . LYS A 1 196 ? -21.339 1.343 1.134 1.00 66.62 196 LYS A C 1
ATOM 1556 O O . LYS A 1 196 ? -20.611 0.432 1.519 1.00 66.62 196 LYS A O 1
ATOM 1561 N N . TYR A 1 197 ? -21.589 1.588 -0.154 1.00 68.06 197 TYR A N 1
ATOM 1562 C CA . TYR A 1 197 ? -21.043 0.760 -1.232 1.00 68.06 197 TYR A CA 1
ATOM 1563 C C . TYR A 1 197 ? -19.517 0.841 -1.302 1.00 68.06 197 TYR A C 1
ATOM 1565 O O . TYR A 1 197 ? -18.880 -0.202 -1.311 1.00 68.06 197 TYR A O 1
ATOM 1573 N N . PHE A 1 198 ? -18.905 2.029 -1.231 1.00 67.12 198 PHE A N 1
ATOM 1574 C CA . PHE A 1 198 ? -17.438 2.144 -1.245 1.00 67.12 198 PHE A CA 1
ATOM 1575 C C . PHE A 1 198 ? -16.765 1.471 -0.037 1.00 67.12 198 PHE A C 1
ATOM 1577 O O . PHE A 1 198 ? -15.728 0.826 -0.188 1.00 67.12 198 PHE A O 1
ATOM 1584 N N . LEU A 1 199 ? -17.360 1.572 1.157 1.00 68.19 199 LEU A N 1
ATOM 1585 C CA . LEU A 1 199 ? -16.864 0.881 2.355 1.00 68.19 199 LEU A CA 1
ATOM 1586 C C . LEU A 1 199 ? -17.041 -0.642 2.263 1.00 68.19 199 LEU A C 1
ATOM 1588 O O . LEU A 1 199 ? -16.153 -1.387 2.679 1.00 68.19 199 LEU A O 1
ATOM 1592 N N . LEU A 1 200 ? -18.162 -1.108 1.706 1.00 70.25 200 LEU A N 1
ATOM 1593 C CA . LEU A 1 200 ? -18.410 -2.528 1.453 1.00 70.25 200 LEU A CA 1
ATOM 1594 C C . LEU A 1 200 ? -17.427 -3.076 0.414 1.00 70.25 200 LEU A C 1
ATOM 1596 O O . LEU A 1 200 ? -16.823 -4.120 0.637 1.00 70.25 200 LEU A O 1
ATOM 1600 N N . THR A 1 201 ? -17.211 -2.347 -0.680 1.00 67.00 201 THR A N 1
ATOM 1601 C CA . THR A 1 201 ? -16.215 -2.674 -1.701 1.00 67.00 201 THR A CA 1
ATOM 1602 C C . THR A 1 201 ? -14.832 -2.782 -1.070 1.00 67.00 201 THR A C 1
ATOM 1604 O O . THR A 1 201 ? -14.182 -3.803 -1.262 1.00 67.00 201 THR A O 1
ATOM 1607 N N . GLY A 1 202 ? -14.424 -1.823 -0.228 1.00 67.50 202 GLY A N 1
ATOM 1608 C CA . GLY A 1 202 ? -13.169 -1.902 0.527 1.00 67.50 202 GLY A CA 1
ATOM 1609 C C . GLY A 1 202 ? -13.051 -3.183 1.362 1.00 67.50 202 GLY A C 1
ATOM 1610 O O . GLY A 1 202 ? -12.022 -3.845 1.328 1.00 67.50 202 GLY A O 1
ATOM 1611 N N . ARG A 1 203 ? -14.124 -3.600 2.041 1.00 74.69 203 ARG A N 1
ATOM 1612 C CA . ARG A 1 203 ? -14.162 -4.852 2.821 1.00 74.69 203 ARG A CA 1
ATOM 1613 C C . ARG A 1 203 ? -14.059 -6.118 1.993 1.00 74.69 203 ARG A C 1
ATOM 1615 O O . ARG A 1 203 ? -13.357 -7.044 2.384 1.00 74.69 203 ARG A O 1
ATOM 1622 N N . VAL A 1 204 ? -14.769 -6.167 0.874 1.00 73.62 204 VAL A N 1
ATOM 1623 C CA . VAL A 1 204 ? -14.723 -7.308 -0.043 1.00 73.62 204 VAL A CA 1
ATOM 1624 C C . VAL A 1 204 ? -13.340 -7.396 -0.694 1.00 73.62 204 VAL A C 1
ATOM 1626 O O . VAL A 1 204 ? -12.766 -8.479 -0.784 1.00 73.62 204 VAL A O 1
ATOM 1629 N N . LEU A 1 205 ? -12.752 -6.252 -1.052 1.00 68.25 205 LEU A N 1
ATOM 1630 C CA . LEU A 1 205 ? -11.387 -6.159 -1.568 1.00 68.25 205 LEU A CA 1
ATOM 1631 C C . LEU A 1 205 ? -10.347 -6.676 -0.568 1.00 68.25 205 LEU A C 1
ATOM 1633 O O . LEU A 1 205 ? -9.411 -7.345 -0.994 1.00 68.25 205 LEU A O 1
ATOM 1637 N N . LEU A 1 206 ? -10.532 -6.462 0.743 1.00 68.81 206 LEU A N 1
ATOM 1638 C CA . LEU A 1 206 ? -9.649 -7.022 1.778 1.00 68.81 206 LEU A CA 1
ATOM 1639 C C . LEU A 1 206 ? -9.604 -8.558 1.775 1.00 68.81 206 LEU A C 1
ATOM 1641 O O . LEU A 1 206 ? -8.568 -9.130 2.104 1.00 68.81 206 LEU A O 1
ATOM 1645 N N . ILE A 1 207 ? -10.691 -9.237 1.396 1.00 73.00 207 ILE A N 1
ATOM 1646 C CA . ILE A 1 207 ? -10.691 -10.703 1.288 1.00 73.00 207 ILE A CA 1
ATOM 1647 C C . ILE A 1 207 ? -9.823 -11.138 0.104 1.00 73.00 207 ILE A C 1
ATOM 1649 O O . ILE A 1 207 ? -8.943 -11.981 0.268 1.00 73.00 207 ILE A O 1
ATOM 1653 N N . PHE A 1 208 ? -10.029 -10.543 -1.075 1.00 68.88 208 PHE A N 1
ATOM 1654 C CA . PHE A 1 208 ? -9.232 -10.852 -2.272 1.00 68.88 208 PHE A CA 1
ATOM 1655 C C . PHE A 1 208 ? -7.741 -10.588 -2.062 1.00 68.88 208 PHE A C 1
ATOM 1657 O O . PHE A 1 208 ? -6.885 -11.353 -2.497 1.00 68.88 208 PHE A O 1
ATOM 1664 N N . LEU A 1 209 ? -7.451 -9.522 -1.334 1.00 66.31 209 LEU A N 1
ATOM 1665 C CA . LEU A 1 209 ? -6.124 -9.100 -0.935 1.00 66.31 209 LEU A CA 1
ATOM 1666 C C . LEU A 1 209 ? -5.435 -10.120 -0.011 1.00 66.31 209 LEU A C 1
ATOM 1668 O O . LEU A 1 209 ? -4.255 -10.414 -0.201 1.00 66.31 209 LEU A O 1
ATOM 1672 N N . PHE A 1 210 ? -6.167 -10.716 0.933 1.00 69.94 210 PHE A N 1
ATOM 1673 C CA . PHE A 1 210 ? -5.619 -11.750 1.810 1.00 69.94 210 PHE A CA 1
ATOM 1674 C C . PHE A 1 210 ? -5.450 -13.085 1.075 1.00 69.94 210 PHE A C 1
ATOM 1676 O O . PHE A 1 210 ? -4.449 -13.772 1.267 1.00 69.94 210 PHE A O 1
ATOM 1683 N N . LEU A 1 211 ? -6.372 -13.418 0.166 1.00 72.75 211 LEU A N 1
ATOM 1684 C CA . LEU A 1 211 ? -6.231 -14.572 -0.724 1.00 72.75 211 LEU A CA 1
ATOM 1685 C C . LEU A 1 211 ? -4.979 -14.453 -1.601 1.00 72.75 211 LEU A C 1
ATOM 1687 O O . LEU A 1 211 ? -4.196 -15.398 -1.652 1.00 72.75 211 LEU A O 1
ATOM 1691 N N . GLY A 1 212 ? -4.737 -13.291 -2.218 1.00 66.81 212 GLY A N 1
ATOM 1692 C CA . GLY A 1 212 ? -3.522 -13.047 -3.005 1.00 66.81 212 GLY A CA 1
ATOM 1693 C C . GLY A 1 212 ? -2.240 -13.280 -2.201 1.00 66.81 212 GLY A C 1
ATOM 1694 O O . GLY A 1 212 ? -1.332 -13.966 -2.662 1.00 66.81 212 GLY A O 1
ATOM 1695 N N . PHE A 1 213 ? -2.202 -12.803 -0.956 1.00 67.69 213 PHE A N 1
ATOM 1696 C CA . PHE A 1 213 ? -1.080 -13.027 -0.042 1.00 67.69 213 PHE A CA 1
ATOM 1697 C C . PHE A 1 213 ? -0.875 -14.509 0.347 1.00 67.69 213 PHE A C 1
ATOM 1699 O O . PHE A 1 213 ? 0.267 -14.955 0.521 1.00 67.69 213 PHE A O 1
ATOM 1706 N N . ILE A 1 214 ? -1.957 -15.289 0.479 1.00 71.06 214 ILE A N 1
ATOM 1707 C CA . ILE A 1 214 ? -1.871 -16.739 0.721 1.00 71.06 214 ILE A CA 1
ATOM 1708 C C . ILE A 1 214 ? -1.271 -17.441 -0.498 1.00 71.06 214 ILE A C 1
ATOM 1710 O O . ILE A 1 214 ? -0.329 -18.214 -0.343 1.00 71.06 214 ILE A O 1
ATOM 1714 N N . PHE A 1 215 ? -1.794 -17.158 -1.694 1.00 67.88 215 PHE A N 1
ATOM 1715 C CA . PHE A 1 215 ? -1.383 -17.837 -2.926 1.00 67.88 215 PHE A CA 1
ATOM 1716 C C . PHE A 1 215 ? 0.062 -17.547 -3.328 1.00 67.88 215 PHE A C 1
ATOM 1718 O O . PHE A 1 215 ? 0.700 -18.394 -3.948 1.00 67.88 215 PHE A O 1
ATOM 1725 N N . GLN A 1 216 ? 0.582 -16.373 -2.975 1.00 62.03 216 GLN A N 1
ATOM 1726 C CA . GLN A 1 216 ? 1.881 -15.931 -3.460 1.00 62.03 216 GLN A CA 1
ATOM 1727 C C . GLN A 1 216 ? 3.076 -16.628 -2.802 1.00 62.03 216 GLN A C 1
ATOM 1729 O O . GLN A 1 216 ? 4.139 -16.715 -3.413 1.00 62.03 216 GLN A O 1
ATOM 1734 N N . GLY A 1 217 ? 2.964 -17.073 -1.553 1.00 62.00 217 GLY A N 1
ATOM 1735 C CA . GLY A 1 217 ? 4.158 -17.519 -0.847 1.00 62.00 217 GLY A CA 1
ATOM 1736 C C . GLY A 1 217 ? 4.306 -19.013 -0.675 1.00 62.00 217 GLY A C 1
ATOM 1737 O O . GLY A 1 217 ? 3.364 -19.788 -0.803 1.00 62.00 217 GLY A O 1
ATOM 1738 N N . SER A 1 218 ? 5.538 -19.401 -0.354 1.00 66.69 218 SER A N 1
ATOM 1739 C CA . SER A 1 218 ? 5.900 -20.795 -0.152 1.00 66.69 218 SER A CA 1
ATOM 1740 C C . SER A 1 218 ? 5.086 -21.414 0.981 1.00 66.69 218 SER A C 1
ATOM 1742 O O . SER A 1 218 ? 4.970 -20.871 2.086 1.00 66.69 218 SER A O 1
ATOM 1744 N N . TRP A 1 219 ? 4.507 -22.575 0.686 1.00 66.81 219 TRP A N 1
ATOM 1745 C CA . TRP A 1 219 ? 3.725 -23.330 1.648 1.00 66.81 219 TRP A CA 1
ATOM 1746 C C . TRP A 1 219 ? 4.649 -23.895 2.728 1.00 66.81 219 TRP A C 1
ATOM 1748 O O . TRP A 1 219 ? 5.531 -24.707 2.467 1.00 66.81 219 TRP A O 1
ATOM 1758 N N . SER A 1 220 ? 4.433 -23.438 3.957 1.00 76.00 220 SER A N 1
ATOM 1759 C CA . SER A 1 220 ? 5.044 -23.951 5.182 1.00 76.00 220 SER A CA 1
ATOM 1760 C C . SER A 1 220 ? 3.930 -24.206 6.191 1.00 76.00 220 SER A C 1
ATOM 1762 O O . SER A 1 220 ? 2.933 -23.482 6.186 1.00 76.00 220 SER A O 1
ATOM 1764 N N . ILE A 1 221 ? 4.090 -25.197 7.076 1.00 76.94 221 ILE A N 1
ATOM 1765 C CA . ILE A 1 221 ? 3.103 -25.527 8.121 1.00 76.94 221 ILE A CA 1
ATOM 1766 C C . ILE A 1 221 ? 2.732 -24.281 8.943 1.00 76.94 221 ILE A C 1
ATOM 1768 O O . ILE A 1 221 ? 1.552 -24.016 9.172 1.00 76.94 221 ILE A O 1
ATOM 1772 N N . GLY A 1 222 ? 3.727 -23.477 9.335 1.00 73.31 222 GLY A N 1
ATOM 1773 C CA . GLY A 1 222 ? 3.493 -22.256 10.111 1.00 73.31 222 GLY A CA 1
ATOM 1774 C C . GLY A 1 222 ? 2.728 -21.194 9.318 1.00 73.31 222 GLY A C 1
ATOM 1775 O O . GLY A 1 222 ? 1.827 -20.545 9.849 1.00 73.31 222 GLY A O 1
ATOM 1776 N N . ARG A 1 223 ? 3.029 -21.064 8.019 1.00 73.44 223 ARG A N 1
ATOM 1777 C CA . ARG A 1 223 ? 2.310 -20.153 7.123 1.00 73.44 223 ARG A CA 1
ATOM 1778 C C . ARG A 1 223 ? 0.870 -20.611 6.917 1.00 73.44 223 ARG A C 1
ATOM 1780 O O . ARG A 1 223 ? -0.021 -19.783 7.003 1.00 73.44 223 ARG A O 1
ATOM 1787 N N . ALA A 1 224 ? 0.629 -21.908 6.730 1.00 79.06 224 ALA A N 1
ATOM 1788 C CA . ALA A 1 224 ? -0.712 -22.461 6.555 1.00 79.06 224 ALA A CA 1
ATOM 1789 C C . ALA A 1 224 ? -1.613 -22.189 7.774 1.00 79.06 224 ALA A C 1
ATOM 1791 O O . ALA A 1 224 ? -2.744 -21.730 7.611 1.00 79.06 224 ALA A O 1
ATOM 1792 N N . PHE A 1 225 ? -1.095 -22.387 8.992 1.00 79.50 225 PHE A N 1
ATOM 1793 C CA . PHE A 1 225 ? -1.820 -22.059 10.226 1.00 79.50 225 PHE A CA 1
ATOM 1794 C C . PHE A 1 225 ? -2.151 -20.565 10.328 1.00 79.50 225 PHE A C 1
ATOM 1796 O O . PHE A 1 225 ? -3.283 -20.190 10.640 1.00 79.50 225 PHE A O 1
ATOM 1803 N N . LEU A 1 226 ? -1.178 -19.703 10.027 1.00 75.06 226 LEU A N 1
ATOM 1804 C CA . LEU A 1 226 ? -1.367 -18.257 10.079 1.00 75.06 226 LEU A CA 1
ATOM 1805 C C . LEU A 1 226 ? -2.327 -17.751 8.995 1.00 75.06 226 LEU A C 1
ATOM 1807 O O . LEU A 1 226 ? -3.154 -16.881 9.256 1.00 75.06 226 LEU A O 1
ATOM 1811 N N . SER A 1 227 ? -2.244 -18.317 7.793 1.00 78.00 227 SER A N 1
ATOM 1812 C CA . SER A 1 227 ? -3.158 -18.063 6.684 1.00 78.00 227 SER A CA 1
ATOM 1813 C C . SER A 1 227 ? -4.586 -18.460 7.046 1.00 78.00 227 SER A C 1
ATOM 1815 O O . SER A 1 227 ? -5.508 -17.701 6.772 1.00 78.00 227 SER A O 1
ATOM 1817 N N . LEU A 1 228 ? -4.789 -19.591 7.725 1.00 82.06 228 LEU A N 1
ATOM 1818 C CA . LEU A 1 228 ? -6.117 -19.982 8.199 1.00 82.06 228 LEU A CA 1
ATOM 1819 C C . LEU A 1 228 ? -6.666 -18.974 9.219 1.00 82.06 228 LEU A C 1
ATOM 1821 O O . LEU A 1 228 ? -7.788 -18.491 9.067 1.00 82.06 228 LEU A O 1
ATOM 1825 N N . PHE A 1 229 ? -5.863 -18.608 10.222 1.00 81.56 229 PHE A N 1
ATOM 1826 C CA . PHE A 1 229 ? -6.261 -17.625 11.232 1.00 81.56 229 PHE A CA 1
ATOM 1827 C C . PHE A 1 229 ? -6.567 -16.250 10.618 1.00 81.56 229 PHE A C 1
ATOM 1829 O O . PHE A 1 229 ? -7.599 -15.644 10.914 1.00 81.56 229 PHE A O 1
ATOM 1836 N N . GLY A 1 230 ? -5.704 -15.765 9.726 1.00 78.81 230 GLY A N 1
ATOM 1837 C CA . GLY A 1 230 ? -5.898 -14.479 9.067 1.00 78.81 230 GLY A CA 1
ATOM 1838 C C . GLY A 1 230 ? -7.085 -14.477 8.101 1.00 78.81 230 GLY A C 1
ATOM 1839 O O . GLY A 1 230 ? -7.773 -13.464 8.010 1.00 78.81 230 GLY A O 1
ATOM 1840 N N . LEU A 1 231 ? -7.416 -15.611 7.471 1.00 81.62 231 LEU A N 1
ATOM 1841 C CA . LEU A 1 231 ? -8.601 -15.724 6.617 1.00 81.62 231 LEU A CA 1
ATOM 1842 C C . LEU A 1 231 ? -9.885 -15.623 7.448 1.00 81.62 231 LEU A C 1
ATOM 1844 O O . LEU A 1 231 ? -10.801 -14.891 7.074 1.00 81.62 231 LEU A O 1
ATOM 1848 N N . VAL A 1 232 ? -9.923 -16.270 8.618 1.00 82.69 232 VAL A N 1
ATOM 1849 C CA . VAL A 1 232 ? -11.026 -16.119 9.582 1.00 82.69 232 VAL A CA 1
ATOM 1850 C C . VAL A 1 232 ? -11.154 -14.659 10.032 1.00 82.69 232 VAL A C 1
ATOM 1852 O O . VAL A 1 232 ? -12.251 -14.098 9.991 1.00 82.69 232 VAL A O 1
ATOM 1855 N N . ALA A 1 233 ? -10.043 -14.006 10.388 1.00 78.25 233 ALA A N 1
ATOM 1856 C CA . ALA A 1 233 ? -10.045 -12.596 10.775 1.00 78.25 233 ALA A CA 1
ATOM 1857 C C . ALA A 1 233 ? -10.515 -11.669 9.633 1.00 78.25 233 ALA A C 1
ATOM 1859 O O . ALA A 1 233 ? -11.322 -10.769 9.870 1.00 78.25 233 ALA A O 1
ATOM 1860 N N . CYS A 1 234 ? -10.095 -11.918 8.388 1.00 77.38 234 CYS A N 1
ATOM 1861 C CA . CYS A 1 234 ? -10.559 -11.194 7.201 1.00 77.38 234 CYS A CA 1
ATOM 1862 C C . CYS A 1 234 ? -12.067 -11.331 6.986 1.00 77.38 234 CYS A C 1
ATOM 1864 O O . CYS A 1 234 ? -12.739 -10.331 6.730 1.00 77.38 234 CYS A O 1
ATOM 1866 N N . VAL A 1 235 ? -12.618 -12.540 7.129 1.00 80.75 235 VAL A N 1
ATOM 1867 C CA . VAL A 1 235 ? -14.065 -12.771 7.010 1.00 80.75 235 VAL A CA 1
ATOM 1868 C C .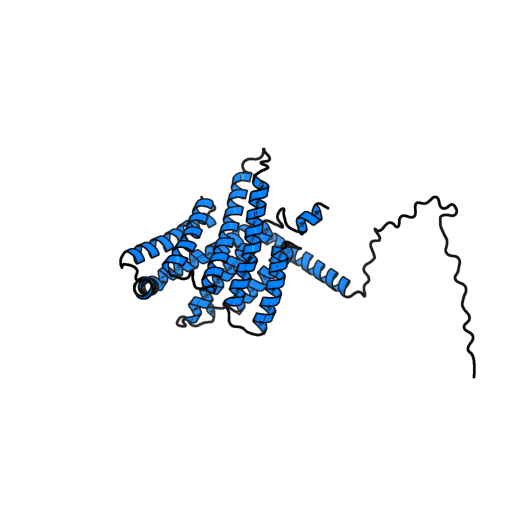 VAL A 1 235 ? -14.825 -12.017 8.105 1.00 80.75 235 VAL A C 1
ATOM 1870 O O . VAL A 1 235 ? -15.824 -11.364 7.805 1.00 80.75 235 VAL A O 1
ATOM 1873 N N . MET A 1 236 ? -14.332 -12.008 9.348 1.00 78.81 236 MET A N 1
ATOM 1874 C CA . MET A 1 236 ? -14.939 -11.220 10.433 1.00 78.81 236 MET A CA 1
ATOM 1875 C C . MET A 1 236 ? -14.957 -9.715 10.124 1.00 78.81 236 MET A C 1
ATOM 1877 O O . MET A 1 236 ? -15.978 -9.053 10.333 1.00 78.81 236 MET A O 1
ATOM 1881 N N . VAL A 1 237 ? -13.861 -9.175 9.575 1.00 75.12 237 VAL A N 1
ATOM 1882 C CA . VAL A 1 237 ? -13.777 -7.770 9.138 1.00 75.12 237 VAL A CA 1
ATOM 1883 C C . VAL A 1 237 ? -14.741 -7.488 7.986 1.00 75.12 237 VAL A C 1
ATOM 1885 O O . VAL A 1 237 ? -15.408 -6.451 7.988 1.00 75.12 237 VAL A O 1
ATOM 1888 N N . ALA A 1 238 ? -14.853 -8.407 7.027 1.00 74.81 238 ALA A N 1
ATOM 1889 C CA . ALA A 1 238 ? -15.716 -8.238 5.867 1.00 74.81 238 ALA A CA 1
ATOM 1890 C C . ALA A 1 238 ? -17.206 -8.249 6.231 1.00 74.81 238 ALA A C 1
ATOM 1892 O O . ALA A 1 238 ? -17.952 -7.366 5.806 1.00 74.81 238 ALA A O 1
ATOM 1893 N N . VAL A 1 239 ? -17.614 -9.185 7.095 1.00 75.44 239 VAL A N 1
ATOM 1894 C CA . VAL A 1 239 ? -18.957 -9.231 7.701 1.00 75.44 239 VAL A CA 1
ATOM 1895 C C . VAL A 1 239 ? -19.197 -8.006 8.597 1.00 75.44 239 VAL A C 1
ATOM 1897 O O . VAL A 1 239 ? -20.328 -7.549 8.777 1.00 75.44 239 VAL A O 1
ATOM 1900 N N . GLY A 1 240 ? -18.125 -7.412 9.121 1.00 69.12 240 GLY A N 1
ATOM 1901 C CA . GLY A 1 240 ? -18.185 -6.239 9.978 1.00 69.12 240 GLY A CA 1
ATOM 1902 C C . GLY A 1 240 ? -18.641 -6.576 11.394 1.00 69.12 240 GLY A C 1
ATOM 1903 O O . GLY A 1 240 ? -19.351 -5.775 11.997 1.00 69.12 240 GLY A O 1
ATOM 1904 N N . PHE A 1 241 ? -18.271 -7.757 11.891 1.00 67.69 241 PHE A N 1
ATOM 1905 C CA . PHE A 1 241 ? -18.491 -8.171 13.274 1.00 67.69 241 PHE A CA 1
ATOM 1906 C C . PHE A 1 241 ? -17.269 -7.796 14.116 1.00 67.69 241 PHE A C 1
ATOM 1908 O O . PHE A 1 241 ? -16.163 -8.247 13.817 1.00 67.69 241 PHE A O 1
ATOM 1915 N N . LYS A 1 242 ? -17.454 -6.958 15.143 1.00 69.81 242 LYS A N 1
ATOM 1916 C CA . LYS A 1 242 ? -16.358 -6.332 15.907 1.00 69.81 242 LYS A CA 1
ATOM 1917 C C . LYS A 1 242 ? -15.256 -5.782 14.988 1.00 69.81 242 LYS A C 1
ATOM 1919 O O . LYS A 1 242 ? -14.065 -5.972 15.237 1.00 69.81 242 LYS A O 1
ATOM 1924 N N . ALA A 1 243 ? -15.653 -5.081 13.922 1.00 67.25 243 ALA A N 1
ATOM 1925 C CA . ALA A 1 243 ? -14.778 -4.781 12.781 1.00 67.25 243 ALA A CA 1
ATOM 1926 C C . ALA A 1 243 ? -13.475 -4.063 13.175 1.00 67.25 243 ALA A C 1
ATOM 1928 O O . ALA A 1 243 ? -12.416 -4.350 12.622 1.00 67.25 243 ALA A O 1
ATOM 1929 N N . LYS A 1 244 ? -13.544 -3.156 14.160 1.00 70.56 244 LYS A N 1
ATOM 1930 C CA . LYS A 1 244 ? -12.372 -2.437 14.682 1.00 70.56 244 LYS A CA 1
ATOM 1931 C C . LYS A 1 244 ? -11.356 -3.377 15.338 1.00 70.56 244 LYS A C 1
ATOM 1933 O O . LYS A 1 244 ? -10.167 -3.240 15.088 1.00 70.56 244 LYS A O 1
ATOM 1938 N N . TRP A 1 245 ? -11.818 -4.337 16.138 1.00 73.56 245 TRP A N 1
ATOM 1939 C CA . TRP A 1 245 ? -10.956 -5.290 16.841 1.00 73.56 245 TRP A CA 1
ATOM 1940 C C . TRP A 1 245 ? -10.335 -6.303 15.895 1.00 73.56 245 TRP A C 1
ATOM 1942 O O . TRP A 1 245 ? -9.120 -6.491 15.904 1.00 73.56 245 TRP A O 1
ATOM 1952 N N . SER A 1 246 ? -11.160 -6.907 15.040 1.00 71.31 246 SER A N 1
ATOM 1953 C CA . SER A 1 246 ? -10.688 -7.890 14.067 1.00 71.31 246 SER A CA 1
ATOM 1954 C C . SER A 1 246 ? -9.662 -7.284 13.109 1.00 71.31 246 SER A C 1
ATOM 1956 O O . SER A 1 246 ? -8.648 -7.917 12.832 1.00 71.31 246 SER A O 1
ATOM 1958 N N . ALA A 1 247 ? -9.865 -6.040 12.664 1.00 73.06 247 ALA A N 1
ATOM 1959 C CA . ALA A 1 247 ? -8.910 -5.371 11.788 1.00 73.06 247 ALA A CA 1
ATOM 1960 C C . ALA A 1 247 ? -7.625 -4.942 12.519 1.00 73.06 247 ALA A C 1
ATOM 1962 O O . ALA A 1 247 ? -6.553 -5.072 11.939 1.00 73.06 247 ALA A O 1
ATOM 1963 N N . SER A 1 248 ? -7.686 -4.509 13.784 1.00 76.12 248 SER A N 1
ATOM 1964 C CA . SER A 1 248 ? -6.479 -4.199 14.571 1.00 76.12 248 SER A CA 1
ATOM 1965 C C . SER A 1 248 ? -5.600 -5.429 14.809 1.00 76.12 248 SER A C 1
ATOM 1967 O O . SER A 1 248 ? -4.389 -5.363 14.605 1.00 76.12 248 SER A O 1
ATOM 1969 N N . ILE A 1 249 ? -6.200 -6.566 15.181 1.00 77.12 249 ILE A N 1
ATOM 1970 C CA . ILE A 1 249 ? -5.472 -7.836 15.339 1.00 77.12 249 ILE A CA 1
ATOM 1971 C C . ILE A 1 249 ? -4.843 -8.237 14.004 1.00 77.12 249 ILE A C 1
ATOM 1973 O O . ILE A 1 249 ? -3.651 -8.527 13.947 1.00 77.12 249 ILE A O 1
ATOM 1977 N N . LEU A 1 250 ? -5.619 -8.175 12.920 1.00 77.94 250 LEU A N 1
ATOM 1978 C CA . LEU A 1 250 ? -5.141 -8.510 11.583 1.00 77.94 250 LEU A CA 1
ATOM 1979 C C . LEU A 1 250 ? -3.976 -7.610 11.136 1.00 77.94 250 LEU A C 1
ATOM 1981 O O . LEU A 1 250 ? -3.003 -8.117 10.586 1.00 77.94 250 LEU A O 1
ATOM 1985 N N . VAL A 1 251 ? -4.033 -6.302 11.414 1.00 82.00 251 VAL A N 1
ATOM 1986 C CA . VAL A 1 251 ? -2.945 -5.347 11.135 1.00 82.00 251 VAL A CA 1
ATOM 1987 C C . VAL A 1 251 ? -1.667 -5.727 11.877 1.00 82.00 251 VAL A C 1
ATOM 1989 O O . VAL A 1 251 ? -0.599 -5.760 11.264 1.00 82.00 251 VAL A O 1
ATOM 1992 N N . ILE A 1 252 ? -1.760 -6.038 13.173 1.00 82.50 252 ILE A N 1
ATOM 1993 C CA . ILE A 1 252 ? -0.600 -6.427 13.986 1.00 82.50 252 ILE A CA 1
ATOM 1994 C C . ILE A 1 252 ? -0.005 -7.734 13.458 1.00 82.50 252 ILE A C 1
ATOM 1996 O O . ILE A 1 252 ? 1.197 -7.807 13.203 1.00 82.50 252 ILE A O 1
ATOM 2000 N N . THR A 1 253 ? -0.845 -8.745 13.233 1.00 79.06 253 THR A N 1
ATOM 2001 C CA . THR A 1 253 ? -0.414 -10.053 12.733 1.00 79.06 253 THR A CA 1
ATOM 2002 C C . THR A 1 253 ? 0.257 -9.947 11.365 1.00 79.06 253 THR A C 1
ATOM 2004 O O . THR A 1 253 ? 1.350 -10.483 11.181 1.00 79.06 253 THR A O 1
ATOM 2007 N N . LEU A 1 254 ? -0.352 -9.221 10.420 1.00 78.88 254 LEU A N 1
ATOM 2008 C CA . LEU A 1 254 ? 0.229 -8.995 9.096 1.00 78.88 254 LEU A CA 1
ATOM 2009 C C . LEU A 1 254 ? 1.546 -8.225 9.182 1.00 78.88 254 LEU A C 1
ATOM 2011 O O . LEU A 1 254 ? 2.481 -8.567 8.470 1.00 78.88 254 LEU A O 1
ATOM 2015 N N . SER A 1 255 ? 1.651 -7.233 10.069 1.00 83.31 255 SER A N 1
ATOM 2016 C CA . SER A 1 255 ? 2.881 -6.449 10.235 1.00 83.31 255 SER A CA 1
ATOM 2017 C C . SER A 1 255 ? 4.035 -7.297 10.776 1.00 83.31 255 SER A C 1
ATOM 2019 O O . SER A 1 255 ? 5.133 -7.250 10.226 1.00 83.31 255 SER A O 1
ATOM 2021 N N . ILE A 1 256 ? 3.787 -8.117 11.806 1.00 82.75 256 ILE A N 1
ATOM 2022 C CA . ILE A 1 256 ? 4.794 -9.035 12.365 1.00 82.75 256 ILE A CA 1
ATOM 2023 C C . ILE A 1 256 ? 5.246 -10.035 11.302 1.00 82.75 256 ILE A C 1
ATOM 2025 O O . ILE A 1 256 ? 6.444 -10.223 11.092 1.00 82.75 256 ILE A O 1
ATOM 2029 N N . PHE A 1 257 ? 4.294 -10.649 10.596 1.00 77.44 257 PHE A N 1
ATOM 2030 C CA . PHE A 1 257 ? 4.622 -11.599 9.542 1.00 77.44 257 PHE A CA 1
ATOM 2031 C C . PHE A 1 257 ? 5.396 -10.944 8.400 1.00 77.44 257 PHE A C 1
ATOM 2033 O O . PHE A 1 257 ? 6.350 -11.532 7.903 1.00 77.44 257 PHE A O 1
ATOM 2040 N N . ASN A 1 258 ? 5.024 -9.724 8.008 1.00 84.50 258 ASN A N 1
ATOM 2041 C CA . ASN A 1 258 ? 5.713 -8.991 6.957 1.00 84.50 258 ASN A CA 1
ATOM 2042 C C . ASN A 1 258 ? 7.195 -8.797 7.293 1.00 84.50 258 ASN A C 1
ATOM 2044 O O . ASN A 1 258 ? 8.059 -9.028 6.456 1.00 84.50 258 ASN A O 1
ATOM 2048 N N . VAL A 1 259 ? 7.495 -8.435 8.542 1.00 84.06 259 VAL A N 1
ATOM 2049 C CA . VAL A 1 259 ? 8.873 -8.274 9.019 1.00 84.06 259 VAL A CA 1
ATOM 2050 C C . VAL A 1 259 ? 9.605 -9.614 9.115 1.00 84.06 259 VAL A C 1
ATOM 2052 O O . VAL A 1 259 ? 10.794 -9.666 8.820 1.00 84.06 259 VAL A O 1
ATOM 2055 N N . ALA A 1 260 ? 8.922 -10.690 9.513 1.00 78.62 260 ALA A N 1
ATOM 2056 C CA . ALA A 1 260 ? 9.537 -12.006 9.680 1.00 78.62 260 ALA A CA 1
ATOM 2057 C C . ALA A 1 260 ? 9.811 -12.724 8.348 1.00 78.62 260 ALA A C 1
ATOM 2059 O O . ALA A 1 260 ? 10.848 -13.366 8.200 1.00 78.62 260 ALA A O 1
ATOM 2060 N N . VAL A 1 261 ? 8.883 -12.633 7.393 1.00 72.94 261 VAL A N 1
ATOM 2061 C CA . VAL A 1 261 ? 8.908 -13.413 6.145 1.00 72.94 261 VAL A CA 1
ATOM 2062 C C . VAL A 1 261 ? 9.408 -12.602 4.961 1.00 72.94 261 VAL A C 1
ATOM 2064 O O . VAL A 1 261 ? 10.153 -13.135 4.146 1.00 72.94 261 VAL A O 1
ATOM 2067 N N . ASN A 1 262 ? 9.071 -11.315 4.881 1.00 77.75 262 ASN A N 1
ATOM 2068 C CA . ASN A 1 262 ? 9.521 -10.439 3.799 1.00 77.75 262 ASN A CA 1
ATOM 2069 C C . ASN A 1 262 ? 10.737 -9.602 4.244 1.00 77.75 262 ASN A C 1
ATOM 2071 O O . ASN A 1 262 ? 10.836 -8.407 3.962 1.00 77.75 262 ASN A O 1
ATOM 2075 N N . ASN A 1 263 ? 11.676 -10.229 4.962 1.00 81.44 263 ASN A N 1
ATOM 2076 C CA . ASN A 1 263 ? 12.871 -9.607 5.541 1.00 81.44 263 ASN A CA 1
ATOM 2077 C C . ASN A 1 263 ? 13.975 -9.358 4.493 1.00 81.44 263 ASN A C 1
ATOM 2079 O O . ASN A 1 263 ? 15.115 -9.813 4.622 1.00 81.44 263 ASN A O 1
ATOM 2083 N N . TRP A 1 264 ? 13.651 -8.596 3.450 1.00 78.88 264 TRP A N 1
ATOM 2084 C CA . TRP A 1 264 ? 14.527 -8.322 2.303 1.00 78.88 264 TRP A CA 1
ATOM 2085 C C . TRP A 1 264 ? 15.891 -7.708 2.675 1.00 78.88 264 TRP A C 1
ATOM 2087 O O . TRP A 1 264 ? 16.844 -7.812 1.904 1.00 78.88 264 TRP A O 1
ATOM 2097 N N . TRP A 1 265 ? 16.012 -7.087 3.853 1.00 80.62 265 TRP A N 1
ATOM 2098 C CA . TRP A 1 265 ? 17.273 -6.563 4.396 1.00 80.62 265 TRP A CA 1
ATOM 2099 C C . TRP A 1 265 ? 18.259 -7.648 4.846 1.00 80.62 265 TRP A C 1
ATOM 2101 O O . TRP A 1 265 ? 19.446 -7.367 4.965 1.00 80.62 265 TRP A O 1
ATOM 2111 N N . SER A 1 266 ? 17.791 -8.871 5.105 1.00 78.44 266 SER A N 1
ATOM 2112 C CA . SER A 1 266 ? 18.645 -10.004 5.491 1.00 78.44 266 SER A CA 1
ATOM 2113 C C . SER A 1 266 ? 19.284 -10.713 4.291 1.00 78.44 266 SER A C 1
ATOM 2115 O O . SER A 1 266 ? 20.247 -11.461 4.452 1.00 78.44 266 SER A O 1
ATOM 2117 N N . VAL A 1 267 ? 18.760 -10.475 3.085 1.00 77.94 267 VAL A N 1
ATOM 2118 C CA . VAL A 1 267 ? 19.201 -11.124 1.850 1.00 77.94 267 VAL A CA 1
ATOM 2119 C C . VAL A 1 267 ? 20.252 -10.264 1.152 1.00 77.94 267 VAL A C 1
ATOM 2121 O O . VAL A 1 267 ? 20.102 -9.047 1.026 1.00 77.94 267 VAL A O 1
ATOM 2124 N N . HIS A 1 268 ? 21.321 -10.906 0.678 1.00 77.31 268 HIS A N 1
ATOM 2125 C CA . HIS A 1 268 ? 22.432 -10.230 0.012 1.00 77.31 268 HIS A CA 1
ATOM 2126 C C . HIS A 1 268 ? 21.977 -9.451 -1.233 1.00 77.31 268 HIS A C 1
ATOM 2128 O O . HIS A 1 268 ? 21.110 -9.900 -1.984 1.00 77.31 268 HIS A O 1
ATOM 2134 N N . SER A 1 269 ? 22.604 -8.297 -1.480 1.00 69.12 269 SER A N 1
ATOM 2135 C CA . SER A 1 269 ? 22.171 -7.329 -2.495 1.00 69.12 269 SER A CA 1
ATOM 2136 C C . SER A 1 269 ? 22.115 -7.859 -3.926 1.00 69.12 269 SER A C 1
ATOM 2138 O O . SER A 1 269 ? 21.347 -7.326 -4.716 1.00 69.12 269 SER A O 1
ATOM 2140 N N . ALA A 1 270 ? 22.902 -8.887 -4.248 1.00 69.12 270 ALA A N 1
ATOM 2141 C CA . ALA A 1 270 ? 22.971 -9.487 -5.581 1.00 69.12 270 ALA A CA 1
ATOM 2142 C C . ALA A 1 270 ? 21.984 -10.651 -5.805 1.00 69.12 270 ALA A C 1
ATOM 2144 O O . ALA A 1 270 ? 21.941 -11.208 -6.898 1.00 69.12 270 ALA A O 1
ATOM 2145 N N . HIS A 1 271 ? 21.218 -11.067 -4.789 1.00 72.31 271 HIS A N 1
ATOM 2146 C CA . HIS A 1 271 ? 20.339 -12.229 -4.920 1.00 72.31 271 HIS A CA 1
ATOM 2147 C C . HIS A 1 271 ? 18.983 -11.835 -5.547 1.00 72.31 271 HIS A C 1
ATOM 2149 O O . HIS A 1 271 ? 18.281 -11.012 -4.957 1.00 72.31 271 HIS A O 1
ATOM 2155 N N . PRO A 1 272 ? 18.537 -12.463 -6.658 1.00 69.38 272 PRO A N 1
ATOM 2156 C CA . PRO A 1 272 ? 17.288 -12.103 -7.350 1.00 69.38 272 PRO A CA 1
ATOM 2157 C C . PRO A 1 272 ? 16.034 -12.160 -6.465 1.00 69.38 272 PRO A C 1
ATOM 2159 O O . PRO A 1 272 ? 15.098 -11.388 -6.642 1.00 69.38 272 PRO A O 1
ATOM 2162 N N . ALA A 1 273 ? 16.020 -13.044 -5.461 1.00 71.31 273 ALA A N 1
ATOM 2163 C CA . ALA A 1 273 ? 14.915 -13.142 -4.501 1.00 71.31 273 ALA A CA 1
ATOM 2164 C C . ALA A 1 273 ? 14.703 -11.868 -3.657 1.00 71.31 273 ALA A C 1
ATOM 2166 O O . ALA A 1 273 ? 13.612 -11.665 -3.128 1.00 71.31 273 ALA A O 1
ATOM 2167 N N . ARG A 1 274 ? 15.723 -11.009 -3.523 1.00 76.88 274 ARG A N 1
ATOM 2168 C CA . ARG A 1 274 ? 15.642 -9.780 -2.724 1.00 76.88 274 ARG A CA 1
ATOM 2169 C C . ARG A 1 274 ? 14.606 -8.807 -3.278 1.00 76.88 274 ARG A C 1
ATOM 2171 O O . ARG A 1 274 ? 13.863 -8.222 -2.495 1.00 76.88 274 ARG A O 1
ATOM 2178 N N . ASP A 1 275 ? 14.532 -8.666 -4.598 1.00 73.81 275 ASP A N 1
ATOM 2179 C CA . ASP A 1 275 ? 13.600 -7.736 -5.240 1.00 73.81 275 ASP A CA 1
ATOM 2180 C C . ASP A 1 275 ? 12.153 -8.204 -5.085 1.00 73.81 275 ASP A C 1
ATOM 2182 O O . ASP A 1 275 ? 11.275 -7.400 -4.772 1.00 73.81 275 ASP A O 1
ATOM 2186 N N . PHE A 1 276 ? 11.917 -9.515 -5.188 1.00 73.56 276 PHE A N 1
ATOM 2187 C CA . PHE A 1 276 ? 10.614 -10.113 -4.896 1.00 73.56 276 PHE A CA 1
ATOM 2188 C C . PHE A 1 276 ? 10.207 -9.897 -3.432 1.00 73.56 276 PHE A C 1
ATOM 2190 O O . PHE A 1 276 ? 9.107 -9.418 -3.170 1.00 73.56 276 PHE A O 1
ATOM 2197 N N . LEU A 1 277 ? 11.111 -10.160 -2.479 1.00 76.00 277 LEU A N 1
ATOM 2198 C CA . LEU A 1 277 ? 10.854 -9.949 -1.047 1.00 76.00 277 LEU A CA 1
ATOM 2199 C C . LEU A 1 277 ? 10.585 -8.478 -0.718 1.00 76.00 277 LEU A C 1
ATOM 2201 O O . LEU A 1 277 ? 9.700 -8.170 0.078 1.00 76.00 277 LEU A O 1
ATOM 2205 N N . LYS A 1 278 ? 11.344 -7.558 -1.322 1.00 80.69 278 LYS A N 1
ATOM 2206 C CA . LYS A 1 278 ? 11.166 -6.118 -1.130 1.00 80.69 278 LYS A CA 1
ATOM 2207 C C . LYS A 1 278 ? 9.807 -5.679 -1.662 1.00 80.69 278 LYS A C 1
ATOM 2209 O O . LYS A 1 278 ? 9.068 -4.997 -0.956 1.00 80.69 278 LYS A O 1
ATOM 2214 N N . TYR A 1 279 ? 9.452 -6.107 -2.867 1.00 75.06 279 TYR A N 1
ATOM 2215 C CA . TYR A 1 279 ? 8.160 -5.787 -3.454 1.00 75.06 279 TYR A CA 1
ATOM 2216 C C . TYR A 1 279 ? 6.992 -6.318 -2.603 1.00 75.06 279 TYR A C 1
ATOM 2218 O O . TYR A 1 279 ? 6.081 -5.556 -2.269 1.00 75.06 279 TYR A O 1
ATOM 2226 N N . ASP A 1 280 ? 7.073 -7.570 -2.145 1.00 74.88 280 ASP A N 1
ATOM 2227 C CA . ASP A 1 280 ? 6.068 -8.189 -1.271 1.00 74.88 280 ASP A CA 1
ATOM 2228 C C . ASP A 1 280 ? 5.970 -7.484 0.089 1.00 74.88 280 ASP A C 1
ATOM 2230 O O . ASP A 1 280 ? 4.873 -7.323 0.642 1.00 74.88 280 ASP A O 1
ATOM 2234 N N . PHE A 1 281 ? 7.099 -6.992 0.609 1.00 82.56 281 PHE A N 1
ATOM 2235 C CA . PHE A 1 281 ? 7.145 -6.228 1.849 1.00 82.56 281 PHE A CA 1
ATOM 2236 C C . PHE A 1 281 ? 6.327 -4.937 1.760 1.00 82.56 281 PHE A C 1
ATOM 2238 O O . PHE A 1 281 ? 5.456 -4.685 2.599 1.00 82.56 281 PHE A O 1
ATOM 2245 N N . PHE A 1 282 ? 6.583 -4.115 0.739 1.00 82.12 282 PHE A N 1
ATOM 2246 C CA . PHE A 1 282 ? 5.892 -2.833 0.574 1.00 82.12 282 PHE A CA 1
ATOM 2247 C C . PHE A 1 282 ? 4.430 -3.011 0.184 1.00 82.12 282 PHE A C 1
ATOM 2249 O O . PHE A 1 282 ? 3.566 -2.264 0.641 1.00 82.12 282 PHE A O 1
ATOM 2256 N N . GLN A 1 283 ? 4.121 -4.039 -0.594 1.00 75.44 283 GLN A N 1
ATOM 2257 C CA . GLN A 1 283 ? 2.744 -4.371 -0.901 1.00 75.44 283 GLN A CA 1
ATOM 2258 C C . GLN A 1 283 ? 1.959 -4.776 0.350 1.00 75.44 283 GLN A C 1
ATOM 2260 O O . GLN A 1 283 ? 0.848 -4.289 0.559 1.00 75.44 283 GLN A O 1
ATOM 2265 N N . THR A 1 284 ? 2.542 -5.600 1.221 1.00 78.81 284 THR A N 1
ATOM 2266 C CA . THR A 1 284 ? 1.917 -5.958 2.501 1.00 78.81 284 THR A CA 1
ATOM 2267 C C . THR A 1 284 ? 1.732 -4.728 3.397 1.00 78.81 284 THR A C 1
ATOM 2269 O O . THR A 1 284 ? 0.732 -4.622 4.105 1.00 78.81 284 THR A O 1
ATOM 2272 N N . LEU A 1 285 ? 2.625 -3.737 3.321 1.00 82.81 285 LEU A N 1
ATOM 2273 C CA . LEU A 1 285 ? 2.412 -2.449 3.985 1.00 82.81 285 LEU A CA 1
ATOM 2274 C C . LEU A 1 285 ? 1.207 -1.687 3.417 1.00 82.81 285 LEU A C 1
ATOM 2276 O O . LEU A 1 285 ? 0.401 -1.184 4.196 1.00 82.81 285 LEU A O 1
ATOM 2280 N N . SER A 1 286 ? 1.028 -1.646 2.095 1.00 78.56 286 SER A N 1
ATOM 2281 C CA . SER A 1 286 ? -0.146 -1.022 1.457 1.00 78.56 286 SER A CA 1
ATOM 2282 C C . SER A 1 286 ? -1.461 -1.660 1.904 1.00 78.56 286 SER A C 1
ATOM 2284 O O . SER A 1 286 ? -2.416 -0.962 2.256 1.00 78.56 286 SER A O 1
ATOM 2286 N N . ILE A 1 287 ? -1.462 -2.987 2.030 1.00 76.81 287 ILE A N 1
ATOM 2287 C CA . ILE A 1 287 ? -2.557 -3.765 2.611 1.00 76.81 287 ILE A CA 1
ATOM 2288 C C . ILE A 1 287 ? -2.875 -3.306 4.042 1.00 76.81 287 ILE A C 1
ATOM 2290 O O . ILE A 1 287 ? -4.026 -2.994 4.367 1.00 76.81 287 ILE A O 1
ATOM 2294 N N . VAL A 1 288 ? -1.852 -3.242 4.897 1.00 82.00 288 VAL A N 1
ATOM 2295 C CA . VAL A 1 288 ? -1.974 -2.766 6.281 1.00 82.00 288 VAL A CA 1
ATOM 2296 C C . VAL A 1 288 ? -2.495 -1.325 6.315 1.00 82.00 288 VAL A C 1
ATOM 2298 O O . VAL A 1 288 ? -3.360 -1.003 7.130 1.00 82.00 288 VAL A O 1
ATOM 2301 N N . GLY A 1 289 ? -2.048 -0.472 5.393 1.00 80.38 289 GLY A N 1
ATOM 2302 C CA . GLY A 1 289 ? -2.529 0.899 5.248 1.00 80.38 289 GLY A CA 1
ATOM 2303 C C . GLY A 1 289 ? -4.026 0.990 4.951 1.00 80.38 289 GLY A C 1
ATOM 2304 O O . GLY A 1 289 ? -4.737 1.764 5.601 1.00 80.38 289 GLY A O 1
ATOM 2305 N N . GLY A 1 290 ? -4.520 0.151 4.035 1.00 77.00 290 GLY A N 1
ATOM 2306 C CA . GLY A 1 290 ? -5.951 0.010 3.751 1.00 77.00 290 GLY A CA 1
ATOM 2307 C C . GLY A 1 290 ? -6.746 -0.443 4.978 1.00 77.00 290 GLY A C 1
ATOM 2308 O O . GLY A 1 290 ? -7.760 0.162 5.326 1.00 77.00 290 GLY A O 1
ATOM 2309 N N . LEU A 1 291 ? -6.256 -1.447 5.708 1.00 77.94 291 LEU A N 1
ATOM 2310 C CA . LEU A 1 291 ? -6.899 -1.917 6.940 1.00 77.94 291 LEU A CA 1
ATOM 2311 C C . LEU A 1 291 ? -6.970 -0.829 8.024 1.00 77.94 291 LEU A C 1
ATOM 2313 O O . LEU A 1 291 ? -8.011 -0.663 8.661 1.00 77.94 291 LEU A O 1
ATOM 2317 N N . ILE A 1 292 ? -5.899 -0.052 8.206 1.00 79.25 292 ILE A N 1
ATOM 2318 C CA . ILE A 1 292 ? -5.853 1.054 9.175 1.00 79.25 292 ILE A CA 1
ATOM 2319 C C . ILE A 1 292 ? -6.881 2.137 8.825 1.00 79.25 292 ILE A C 1
ATOM 2321 O O . ILE A 1 292 ? -7.585 2.632 9.713 1.00 79.25 292 ILE A O 1
ATOM 2325 N N . LEU A 1 293 ? -7.011 2.490 7.542 1.00 75.06 293 LEU A N 1
ATOM 2326 C CA . LEU A 1 293 ? -8.043 3.429 7.096 1.00 75.06 293 LEU A CA 1
ATOM 2327 C C . LEU A 1 293 ? -9.449 2.885 7.366 1.00 75.06 293 LEU A C 1
ATOM 2329 O O . LEU A 1 293 ? -10.326 3.646 7.778 1.00 75.06 293 LEU A O 1
ATOM 2333 N N . LEU A 1 294 ? -9.660 1.575 7.218 1.00 74.12 294 LEU A N 1
ATOM 2334 C CA . LEU A 1 294 ? -10.941 0.935 7.515 1.00 74.12 294 LEU A CA 1
ATOM 2335 C C . LEU A 1 294 ? -11.303 1.001 8.992 1.00 74.12 294 LEU A C 1
ATOM 2337 O O . LEU A 1 294 ? -12.433 1.363 9.329 1.00 74.12 294 LEU A O 1
ATOM 2341 N N . VAL A 1 295 ? -10.343 0.718 9.872 1.00 72.00 295 VAL A N 1
ATOM 2342 C CA . VAL A 1 295 ? -10.527 0.849 11.324 1.00 72.00 295 VAL A CA 1
ATOM 2343 C C . VAL A 1 295 ? -10.918 2.279 11.694 1.00 72.00 295 VAL A C 1
ATOM 2345 O O . VAL A 1 295 ? -11.817 2.476 12.518 1.00 72.00 295 VAL A O 1
ATOM 2348 N N . ASN A 1 296 ? -10.280 3.270 11.063 1.00 72.06 296 ASN A N 1
ATOM 2349 C CA . ASN A 1 296 ? -10.537 4.679 11.337 1.00 72.06 296 ASN A CA 1
ATOM 2350 C C . ASN A 1 296 ? -11.930 5.126 10.865 1.00 72.06 296 ASN A C 1
ATOM 2352 O O . ASN A 1 296 ? -12.682 5.732 11.626 1.00 72.06 296 ASN A O 1
ATOM 2356 N N . MET A 1 297 ? -12.313 4.756 9.639 1.00 66.50 297 MET A N 1
ATOM 2357 C CA . MET A 1 297 ? -13.632 5.071 9.078 1.00 66.50 297 MET A CA 1
ATOM 2358 C C . MET A 1 297 ? -14.790 4.390 9.822 1.00 66.50 297 MET A C 1
ATOM 2360 O O . MET A 1 297 ? -15.929 4.865 9.758 1.00 66.50 297 MET A O 1
ATOM 2364 N N . GLY A 1 298 ? -14.503 3.309 10.550 1.00 61.19 298 GLY A N 1
ATOM 2365 C CA . GLY A 1 298 ? -15.445 2.624 11.421 1.00 61.19 298 GLY A CA 1
ATOM 2366 C C . GLY A 1 298 ? -16.321 1.581 10.713 1.00 61.19 298 GLY A C 1
ATOM 2367 O O . GLY A 1 298 ? -16.138 1.269 9.535 1.00 61.19 298 GLY A O 1
ATOM 2368 N N . PRO A 1 299 ? -17.282 0.991 11.448 1.00 52.94 299 PRO A N 1
ATOM 2369 C CA . PRO A 1 299 ? -18.041 -0.170 10.999 1.00 52.94 299 PRO A CA 1
ATOM 2370 C C . PRO A 1 299 ? -18.959 0.086 9.782 1.00 52.94 299 PRO A C 1
ATOM 2372 O O . PRO A 1 299 ? -19.341 -0.879 9.129 1.00 52.94 299 PRO A O 1
ATOM 2375 N N . GLY A 1 300 ? -19.215 1.332 9.375 1.00 52.84 300 GLY A N 1
ATOM 2376 C CA . GLY A 1 300 ? -20.016 1.641 8.183 1.00 52.84 300 GLY A CA 1
ATOM 2377 C C . GLY A 1 300 ? -21.494 1.244 8.320 1.00 52.84 300 GLY A C 1
ATOM 2378 O O . GLY A 1 300 ? -21.847 0.322 9.043 1.00 52.84 300 GLY A O 1
ATOM 2379 N N . GLY A 1 301 ? -22.384 1.923 7.592 1.00 49.66 301 GLY A N 1
ATOM 2380 C CA . GLY A 1 301 ? -23.841 1.789 7.768 1.00 49.66 301 GLY A CA 1
ATOM 2381 C C . GLY A 1 301 ? -24.463 0.419 7.442 1.00 49.66 301 GLY A C 1
ATOM 2382 O O . GLY A 1 301 ? -25.667 0.258 7.597 1.00 49.66 301 GLY A O 1
ATOM 2383 N N . LEU A 1 302 ? -23.682 -0.547 6.942 1.00 49.28 302 LEU A N 1
ATOM 2384 C CA . LEU A 1 302 ? -24.139 -1.893 6.563 1.00 49.28 302 LEU A CA 1
ATOM 2385 C C . LEU A 1 302 ? -23.514 -3.019 7.401 1.00 49.28 302 LEU A C 1
ATOM 2387 O O . LEU A 1 302 ? -23.837 -4.181 7.153 1.00 49.28 302 LEU A O 1
ATOM 2391 N N . SER A 1 303 ? -22.624 -2.731 8.359 1.00 48.72 303 SER A N 1
ATOM 2392 C CA . SER A 1 303 ? -22.084 -3.806 9.198 1.00 48.72 303 SER A CA 1
ATOM 2393 C C . SER A 1 303 ? -23.149 -4.423 10.092 1.00 48.72 303 SER A C 1
ATOM 2395 O O . SER A 1 303 ? -24.113 -3.774 10.510 1.00 48.72 303 SER A O 1
ATOM 2397 N N . VAL A 1 304 ? -22.903 -5.678 10.464 1.00 56.75 304 VAL A N 1
ATOM 2398 C CA . VAL A 1 304 ? -23.639 -6.342 11.542 1.00 56.75 304 VAL A CA 1
ATOM 2399 C C . VAL A 1 304 ? -23.556 -5.523 12.837 1.00 56.75 304 VAL A C 1
ATOM 2401 O O . VAL A 1 304 ? -24.570 -5.375 13.515 1.00 56.75 304 VAL A O 1
ATOM 2404 N N . ASP A 1 305 ? -22.399 -4.920 13.137 1.00 54.66 305 ASP A N 1
ATOM 2405 C CA . ASP A 1 305 ? -22.216 -4.050 14.308 1.00 54.66 305 ASP A CA 1
ATOM 2406 C C . ASP A 1 305 ? -23.135 -2.811 14.305 1.00 54.66 305 ASP A C 1
ATOM 2408 O O . ASP A 1 305 ? -23.582 -2.390 15.369 1.00 54.66 305 ASP A O 1
ATOM 2412 N N . GLU A 1 306 ? -23.429 -2.221 13.142 1.00 55.28 306 GLU A N 1
ATOM 2413 C CA . GLU A 1 306 ? -24.304 -1.046 13.043 1.00 55.28 306 GLU A CA 1
ATOM 2414 C C . GLU A 1 306 ? -25.778 -1.451 13.137 1.00 55.28 306 GLU A C 1
ATOM 2416 O O . GLU A 1 306 ? -26.554 -0.836 13.871 1.00 55.28 306 GLU A O 1
ATOM 2421 N N . LYS A 1 307 ? -26.157 -2.560 12.484 1.00 54.47 307 LYS A N 1
ATOM 2422 C CA . LYS A 1 307 ? -27.505 -3.128 12.627 1.00 54.47 307 LYS A CA 1
ATOM 2423 C C . LYS A 1 307 ? -27.803 -3.476 14.085 1.00 54.47 307 LYS A C 1
ATOM 2425 O O . LYS A 1 307 ? -28.875 -3.140 14.567 1.00 54.47 307 LYS A O 1
ATOM 2430 N N . LYS A 1 308 ? -26.839 -4.039 14.821 1.00 54.44 308 LYS A N 1
ATOM 2431 C CA . LYS A 1 308 ? -26.987 -4.384 16.247 1.00 54.44 308 LYS A CA 1
ATOM 2432 C C . LYS A 1 308 ? -27.036 -3.176 17.200 1.00 54.44 308 LYS A C 1
ATOM 2434 O O . LYS A 1 308 ? -27.284 -3.367 18.378 1.00 54.44 308 LYS A O 1
ATOM 2439 N N . LYS A 1 309 ? -26.760 -1.955 16.726 1.00 51.56 309 LYS A N 1
ATOM 2440 C CA . LYS A 1 309 ? -27.003 -0.709 17.481 1.00 51.56 309 LYS A CA 1
ATOM 2441 C C . LYS A 1 309 ? -28.374 -0.097 17.199 1.00 51.56 309 LYS A C 1
ATOM 2443 O O . LYS A 1 309 ? -28.788 0.803 17.920 1.00 51.56 309 LYS A O 1
ATOM 2448 N N . THR A 1 310 ? -29.020 -0.521 16.114 1.00 44.31 310 THR A N 1
ATOM 2449 C CA . THR A 1 310 ? -30.322 0.004 15.672 1.00 44.31 310 THR A CA 1
ATOM 2450 C C . THR A 1 310 ? -31.489 -0.845 16.198 1.00 44.31 310 THR A C 1
ATOM 2452 O O . THR A 1 310 ? -32.634 -0.407 16.140 1.00 44.31 310 THR A O 1
ATOM 2455 N N . PHE A 1 311 ? -31.188 -2.040 16.714 1.00 38.41 311 PHE A N 1
ATOM 2456 C CA . PHE A 1 311 ? -32.081 -2.941 17.447 1.00 38.41 311 PHE A CA 1
ATOM 2457 C C . PHE A 1 311 ? -31.578 -3.085 18.882 1.00 38.41 311 PHE A C 1
ATOM 2459 O O . PHE A 1 311 ? -32.421 -3.329 19.769 1.00 38.41 311 PHE A O 1
#

pLDDT: mean 73.2, std 14.42, range [38.41, 96.44]

Secondary structure (DSSP, 8-state):
-------PPPPPPPPPS-SS--S-----S-------TT-HHHHHHHHHHHHHHHHHHHHTTTTTTHHHHHHHHHHHHHHHHHHHHHHTHHHHHHHHHHTS---HHHHHHHHHHHHHHHHHHHHHHHTTSSHHHHHHHHHHHHHHHHHHTTGGG-HHHHHHHHHHHHHHHHHHHHHHHHHHTTS-S---TTHHHHHHHHHHHHHHHHHHHHHHHHHHS---HHHHHHHHHHHHHHHHHHHTSSHHHHHHHHHHHHHHHHHHH--GGGS-TT-THHHHHHHHHHHHHHHHHHHHHHHHH-S-TTSHHHHHHH-

Foldseek 3Di:
DDDDDDDDDDDDDDDDPDPPPPDDPDPPPPPPPDQDPPDPVSVVVVVVVVVVVVCVVVCVVVLVCLLLLLLLLLLVLLVVVLVVCVVCVVVQLCLLCPVVVDDNVVSVVLNVLSSVLSVVLSVCLSVLHPVLVSLVSVLVSLVCCCVSNVCCPVLLSVLLSLLSNLSSLLSNLVSVVVVCVVDPDDPPVVPQVVSQVNLLSSLVNLLSNLVSVLVPDDDDPVSVVLSVVLNVLSVCCNLLPVNLVSLVVSLVSLLVCLCVPLVLVVDDPPDPVSVVSVSSSSSSSNSSSSSSSSSSVHSGCRHPVNVVVVD

InterPro domains:
  IPR002995 Surfeit locus 4 [PF02077] (48-311)